Protein AF-A0A538LVS6-F1 (afdb_monomer_lite)

Sequence (268 aa):
MAAERRSGQSRDAGMVIGATTIAELADFSSFPDLATRRLQAGDWLGYLLLFGHERQRAAFLKVLPALEREPPEVYWSILGHVWSAAEAPGIEDEVDWRALFADPRPEREYLMGVDERRAYRRLPQIVHVYRGAGHPDFAQGLSWTLDYEEAAWFAGYARMALRRARAPHLLAASDAQEPCVVHGCVAHADVIALLGDAQGRAASEIIALPPAVKVVKVELLQRSAPVGGFDEDMASRRARPLIPAGAHRRRGSIRPERRQPMAPGGAP

Structure (mmCIF, N/CA/C/O backbone):
data_AF-A0A538LVS6-F1
#
_entry.id   AF-A0A538LVS6-F1
#
loop_
_atom_site.group_PDB
_atom_site.id
_atom_site.type_symbol
_atom_site.label_atom_id
_atom_site.label_alt_id
_atom_site.label_comp_id
_atom_site.label_asym_id
_atom_site.label_entity_id
_atom_site.label_seq_id
_atom_site.pdbx_PDB_ins_code
_atom_site.Cartn_x
_atom_site.Cartn_y
_atom_site.Cartn_z
_atom_site.occupancy
_atom_site.B_iso_or_equiv
_atom_site.auth_seq_id
_atom_site.auth_comp_id
_atom_site.auth_asym_id
_atom_site.auth_atom_id
_atom_site.pdbx_PDB_model_num
ATOM 1 N N . MET A 1 1 ? 30.109 -7.229 -55.643 1.00 40.09 1 MET A N 1
ATOM 2 C CA . MET A 1 1 ? 29.310 -6.112 -55.101 1.00 40.09 1 MET A CA 1
ATOM 3 C C . MET A 1 1 ? 28.836 -6.507 -53.718 1.00 40.09 1 MET A C 1
ATOM 5 O O . MET A 1 1 ? 28.100 -7.477 -53.594 1.00 40.09 1 MET A O 1
ATOM 9 N N . ALA A 1 2 ? 29.397 -5.863 -52.697 1.00 32.84 2 ALA A N 1
ATOM 10 C CA . ALA A 1 2 ? 29.178 -6.182 -51.293 1.00 32.84 2 ALA A CA 1
ATOM 11 C C . ALA A 1 2 ? 27.832 -5.614 -50.827 1.00 32.84 2 ALA A C 1
ATOM 13 O O . ALA A 1 2 ? 27.556 -4.438 -51.039 1.00 32.84 2 ALA A O 1
ATOM 14 N N . ALA A 1 3 ? 27.005 -6.459 -50.212 1.00 34.91 3 ALA A N 1
ATOM 15 C CA . ALA A 1 3 ? 25.787 -6.035 -49.541 1.00 34.91 3 ALA A CA 1
ATOM 16 C C . ALA A 1 3 ? 26.160 -5.420 -48.186 1.00 34.91 3 ALA A C 1
ATOM 18 O O . ALA A 1 3 ? 26.725 -6.088 -47.315 1.00 34.91 3 ALA A O 1
ATOM 19 N N . GLU A 1 4 ? 25.876 -4.129 -48.046 1.00 34.44 4 GLU A N 1
ATOM 20 C CA . GLU A 1 4 ? 26.077 -3.352 -46.832 1.00 34.44 4 GLU A CA 1
ATOM 21 C C . GLU A 1 4 ? 25.279 -3.944 -45.668 1.00 34.44 4 GLU A C 1
ATOM 23 O O . GLU A 1 4 ? 24.050 -4.053 -45.686 1.00 34.44 4 GLU A O 1
ATOM 28 N N . ARG A 1 5 ? 26.014 -4.303 -44.615 1.00 36.69 5 ARG A N 1
ATOM 29 C CA . ARG A 1 5 ? 25.468 -4.526 -43.282 1.00 36.69 5 ARG A CA 1
ATOM 30 C C . ARG A 1 5 ? 24.958 -3.178 -42.780 1.00 36.69 5 ARG A C 1
ATOM 32 O O . ARG A 1 5 ? 25.762 -2.292 -42.503 1.00 36.69 5 ARG A O 1
ATOM 39 N N . ARG A 1 6 ? 23.641 -3.027 -42.628 1.00 36.22 6 ARG A N 1
ATOM 40 C CA . ARG A 1 6 ? 23.081 -1.959 -41.794 1.00 36.22 6 ARG A CA 1
ATOM 41 C C . ARG A 1 6 ? 23.500 -2.239 -40.356 1.00 36.22 6 ARG A C 1
ATOM 43 O O . ARG A 1 6 ? 22.988 -3.150 -39.711 1.00 36.22 6 ARG A O 1
ATOM 50 N N . SER A 1 7 ? 24.500 -1.493 -39.908 1.00 40.50 7 SER A N 1
ATOM 51 C CA . SER A 1 7 ? 24.918 -1.399 -38.521 1.00 40.50 7 SER A CA 1
ATOM 52 C C . SER A 1 7 ? 23.721 -0.974 -37.671 1.00 40.50 7 SER A C 1
ATOM 54 O O . SER A 1 7 ? 23.096 0.058 -37.913 1.00 40.50 7 SER A O 1
ATOM 56 N N . GLY A 1 8 ? 23.383 -1.805 -36.683 1.00 37.97 8 GLY A N 1
ATOM 57 C CA . GLY A 1 8 ? 22.476 -1.441 -35.604 1.00 37.97 8 GLY A CA 1
ATOM 58 C C . GLY A 1 8 ? 23.090 -0.281 -34.837 1.00 37.97 8 GLY A C 1
ATOM 59 O O . GLY A 1 8 ? 24.033 -0.457 -34.069 1.00 37.97 8 GLY A O 1
ATOM 60 N N . GLN A 1 9 ? 22.600 0.920 -35.112 1.00 36.84 9 GLN A N 1
ATOM 61 C CA . GLN A 1 9 ? 22.987 2.120 -34.398 1.00 36.84 9 GLN A CA 1
ATOM 62 C C . GLN A 1 9 ? 22.375 2.039 -32.995 1.00 36.84 9 GLN A C 1
ATOM 64 O O . GLN A 1 9 ? 21.155 2.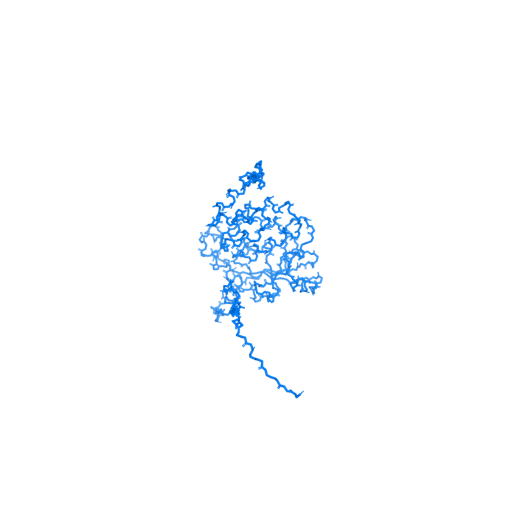034 -32.840 1.00 36.84 9 GLN A O 1
ATOM 69 N N . SER A 1 10 ? 23.258 1.907 -32.004 1.00 41.94 10 SER A N 1
ATOM 70 C CA . SER A 1 10 ? 23.005 1.982 -30.564 1.00 41.94 10 SER A CA 1
ATOM 71 C C . SER A 1 10 ? 21.968 3.059 -30.228 1.00 41.94 10 SER A C 1
ATOM 73 O O . SER A 1 10 ? 22.276 4.250 -30.272 1.00 41.94 10 SER A O 1
ATOM 75 N N . ARG A 1 11 ? 20.756 2.637 -29.854 1.00 45.72 11 ARG A N 1
ATOM 76 C CA . ARG A 1 11 ? 19.714 3.503 -29.277 1.00 45.72 11 ARG A CA 1
ATOM 77 C C . ARG A 1 11 ? 19.820 3.634 -27.750 1.00 45.72 11 ARG A C 1
ATOM 79 O O . ARG A 1 11 ? 19.011 4.320 -27.140 1.00 45.72 11 ARG A O 1
ATOM 86 N N . ASP A 1 12 ? 20.830 3.029 -27.134 1.00 51.97 12 ASP A N 1
ATOM 87 C CA . ASP A 1 12 ? 20.603 2.415 -25.824 1.00 51.97 12 ASP A CA 1
ATOM 88 C C . ASP A 1 12 ? 21.238 3.109 -24.615 1.00 51.97 12 ASP A C 1
ATOM 90 O O . ASP A 1 12 ? 20.792 2.871 -23.498 1.00 51.97 12 ASP A O 1
ATOM 94 N N . ALA A 1 13 ? 22.218 3.998 -24.791 1.00 48.94 13 ALA A N 1
ATOM 95 C CA . ALA A 1 13 ? 22.924 4.598 -23.649 1.00 48.94 13 ALA A CA 1
ATOM 96 C C . ALA A 1 13 ? 22.326 5.931 -23.148 1.00 48.94 13 ALA A C 1
ATOM 98 O O . ALA A 1 13 ? 22.675 6.387 -22.065 1.00 48.94 13 ALA A O 1
ATOM 99 N N . GLY A 1 14 ? 21.441 6.568 -23.924 1.00 50.97 14 GLY A N 1
ATOM 100 C CA . GLY A 1 14 ? 20.950 7.930 -23.655 1.00 50.97 14 GLY A CA 1
ATOM 101 C C . GLY A 1 14 ? 19.449 8.048 -23.398 1.00 50.97 14 GLY A C 1
ATOM 102 O O . GLY A 1 14 ? 18.934 9.163 -23.369 1.00 50.97 14 GLY A O 1
ATOM 103 N N . MET A 1 15 ? 18.722 6.933 -23.266 1.00 65.88 15 MET A N 1
ATOM 104 C CA . MET A 1 15 ? 17.284 6.990 -23.003 1.00 65.88 15 MET A CA 1
ATOM 105 C C . MET A 1 15 ? 17.049 7.493 -21.577 1.00 65.88 15 MET A C 1
ATOM 107 O O . MET A 1 15 ? 17.480 6.877 -20.600 1.00 65.88 15 MET A O 1
ATOM 111 N N . VAL A 1 16 ? 16.388 8.644 -21.484 1.00 68.88 16 VAL A N 1
ATOM 112 C CA . VAL A 1 16 ? 16.049 9.288 -20.219 1.00 68.88 16 VAL A CA 1
ATOM 113 C C . VAL A 1 16 ? 14.695 8.771 -19.750 1.00 68.88 16 VAL A C 1
ATOM 115 O O . VAL A 1 16 ? 13.696 8.859 -20.462 1.00 68.88 16 VAL A O 1
ATOM 118 N N . ILE A 1 17 ? 14.673 8.252 -18.531 1.00 69.19 17 ILE A N 1
ATOM 119 C CA . ILE A 1 17 ? 13.491 7.821 -17.806 1.00 69.19 17 ILE A CA 1
ATOM 120 C C . ILE A 1 17 ? 13.230 8.866 -16.710 1.00 69.19 17 ILE A C 1
ATOM 122 O O . ILE A 1 17 ? 13.844 8.867 -15.644 1.00 69.19 17 ILE A O 1
ATOM 126 N N . GLY A 1 18 ? 12.348 9.827 -16.993 1.00 73.31 18 GLY A N 1
ATOM 127 C CA . GLY A 1 18 ? 12.135 10.975 -16.105 1.00 73.31 18 GLY A CA 1
ATOM 128 C C . GLY A 1 18 ? 13.340 11.917 -16.084 1.00 73.31 18 GLY A C 1
ATOM 129 O O . GLY A 1 18 ? 13.574 12.614 -17.064 1.00 73.31 18 GLY A O 1
ATOM 130 N N . ALA A 1 19 ? 14.069 11.957 -14.966 1.00 68.88 19 ALA A N 1
ATOM 131 C CA . ALA A 1 19 ? 15.298 12.742 -14.804 1.00 68.88 19 ALA A CA 1
ATOM 132 C C . ALA A 1 19 ? 16.564 11.866 -14.723 1.00 68.88 19 ALA A C 1
ATOM 134 O O . ALA A 1 19 ? 17.652 12.389 -14.505 1.00 68.88 19 ALA A O 1
ATOM 135 N N . THR A 1 20 ? 16.429 10.544 -14.873 1.00 79.75 20 THR A N 1
ATOM 136 C CA . THR A 1 20 ? 17.521 9.574 -14.715 1.00 79.75 20 THR A CA 1
ATOM 137 C C . THR A 1 20 ? 17.680 8.761 -15.994 1.00 79.75 20 THR A C 1
ATOM 139 O O . THR A 1 20 ? 16.703 8.412 -16.652 1.00 79.75 20 THR A O 1
ATOM 142 N N . THR A 1 21 ? 18.910 8.462 -16.386 1.00 86.94 21 THR A N 1
ATOM 143 C CA . THR A 1 21 ? 19.193 7.630 -17.563 1.00 86.94 21 THR A CA 1
ATOM 144 C C . THR A 1 21 ? 19.028 6.141 -17.258 1.00 86.94 21 THR A C 1
ATOM 146 O O . THR A 1 21 ? 19.178 5.708 -16.115 1.00 86.94 21 THR A O 1
ATOM 149 N N . ILE A 1 22 ? 18.778 5.320 -18.287 1.00 85.25 22 ILE A N 1
ATOM 150 C CA . ILE A 1 22 ? 18.822 3.852 -18.136 1.00 85.25 22 ILE A CA 1
ATOM 151 C C . ILE A 1 22 ? 20.155 3.395 -17.535 1.00 85.25 22 ILE A C 1
ATOM 153 O O . ILE A 1 22 ? 20.145 2.514 -16.684 1.00 85.25 22 ILE A O 1
ATOM 157 N N . ALA A 1 23 ? 21.277 3.990 -17.950 1.00 84.38 23 ALA A N 1
ATOM 158 C CA . ALA A 1 23 ? 22.600 3.635 -17.441 1.00 84.38 23 ALA A CA 1
ATOM 159 C C . ALA A 1 23 ? 22.696 3.851 -15.921 1.00 84.38 23 ALA A C 1
ATOM 161 O O . ALA A 1 23 ? 23.027 2.925 -15.188 1.00 84.38 23 ALA A O 1
ATOM 162 N N . GLU A 1 24 ? 22.290 5.023 -15.429 1.00 85.88 24 GLU A N 1
ATOM 163 C CA . GLU A 1 24 ? 22.281 5.326 -13.991 1.00 85.88 24 GLU A CA 1
ATOM 164 C C . GLU A 1 24 ? 21.330 4.413 -13.196 1.00 85.88 24 GLU A C 1
ATOM 166 O O . GLU A 1 24 ? 21.623 4.033 -12.060 1.00 85.88 24 GLU A O 1
ATOM 171 N N . LEU A 1 25 ? 20.185 4.038 -13.777 1.00 86.69 25 LEU A N 1
ATOM 172 C CA . LEU A 1 25 ? 19.254 3.084 -13.165 1.00 86.69 25 LEU A CA 1
ATOM 173 C C . LEU A 1 25 ? 19.809 1.655 -13.159 1.00 86.69 25 LEU A C 1
ATOM 175 O O . LEU A 1 25 ? 19.573 0.903 -12.209 1.00 86.69 25 LEU A O 1
ATOM 179 N N . ALA A 1 26 ? 20.522 1.267 -14.211 1.00 88.31 26 ALA A N 1
ATOM 180 C CA . ALA A 1 26 ? 21.125 -0.047 -14.350 1.00 88.31 26 ALA A CA 1
ATOM 181 C C . ALA A 1 26 ? 22.296 -0.234 -13.381 1.00 88.31 26 ALA A C 1
ATOM 183 O O . ALA A 1 26 ? 22.362 -1.269 -12.719 1.00 88.31 26 ALA A O 1
ATOM 184 N N . ASP A 1 27 ? 23.139 0.788 -13.224 1.00 89.25 27 ASP A N 1
ATOM 185 C CA . ASP A 1 27 ? 24.277 0.802 -12.296 1.00 89.25 27 ASP A CA 1
ATOM 186 C C . ASP A 1 27 ? 23.848 0.717 -10.827 1.00 89.25 27 ASP A C 1
ATOM 188 O O . ASP A 1 27 ? 24.625 0.327 -9.955 1.00 89.25 27 ASP A O 1
ATOM 192 N N . PHE A 1 28 ? 22.582 1.026 -10.528 1.00 87.31 28 PHE A N 1
ATOM 193 C CA . PHE A 1 28 ? 22.026 0.780 -9.203 1.00 87.31 28 PHE A CA 1
ATOM 194 C C . PHE A 1 28 ? 21.939 -0.724 -8.882 1.00 87.31 28 PHE A C 1
ATOM 196 O O . PHE A 1 28 ? 22.015 -1.114 -7.712 1.00 87.31 28 PHE A O 1
ATOM 203 N N . SER A 1 29 ? 21.785 -1.579 -9.894 1.00 89.75 29 SER A N 1
ATOM 204 C CA . SER A 1 29 ? 21.731 -3.033 -9.749 1.00 89.75 29 SER A CA 1
ATOM 205 C C . SER A 1 29 ? 23.129 -3.652 -9.691 1.00 89.75 29 SER A C 1
ATOM 207 O O . SER A 1 29 ? 24.062 -3.196 -10.340 1.00 89.75 29 SER A O 1
ATOM 209 N N . SER A 1 30 ? 23.262 -4.786 -8.999 1.00 90.81 30 SER A N 1
ATOM 210 C CA . SER A 1 30 ? 24.459 -5.636 -9.100 1.00 90.81 30 SER A CA 1
ATOM 211 C C . SER A 1 30 ? 24.578 -6.358 -10.454 1.00 90.81 30 SER A C 1
ATOM 213 O O . SER A 1 30 ? 25.576 -7.034 -10.697 1.00 90.81 30 SER A O 1
ATOM 215 N N . PHE A 1 31 ? 23.576 -6.227 -11.334 1.00 93.06 31 PHE A N 1
ATOM 216 C CA . PHE A 1 31 ? 23.520 -6.840 -12.663 1.00 93.06 31 PHE A CA 1
ATOM 217 C C . PHE A 1 31 ? 23.194 -5.794 -13.751 1.00 93.06 31 PHE A C 1
ATOM 219 O O . PHE A 1 31 ? 22.120 -5.871 -14.356 1.00 93.06 31 PHE A O 1
ATOM 226 N N . PRO A 1 32 ? 24.081 -4.822 -14.029 1.00 92.88 32 PRO A N 1
ATOM 227 C CA . PRO A 1 32 ? 23.774 -3.670 -14.887 1.00 92.88 32 PRO A CA 1
ATOM 228 C C . PRO A 1 32 ? 23.345 -4.056 -16.311 1.00 92.88 32 PRO A C 1
ATOM 230 O O . PRO A 1 32 ? 22.369 -3.517 -16.831 1.00 92.88 32 PRO A O 1
ATOM 233 N N . ASP A 1 33 ? 23.972 -5.064 -16.924 1.00 94.44 33 ASP A N 1
ATOM 234 C CA . ASP A 1 33 ? 23.576 -5.540 -18.259 1.00 94.44 33 ASP A CA 1
ATOM 235 C C . ASP A 1 33 ? 22.150 -6.104 -18.283 1.00 94.44 33 ASP A C 1
ATOM 237 O O . ASP A 1 33 ? 21.391 -5.890 -19.231 1.00 94.44 33 ASP A O 1
ATOM 241 N N . LEU A 1 34 ? 21.776 -6.856 -17.243 1.00 95.81 34 LEU A N 1
ATOM 242 C CA . LEU A 1 34 ? 20.435 -7.416 -17.130 1.00 95.81 34 LEU A CA 1
ATOM 243 C C . LEU A 1 34 ? 19.427 -6.311 -16.814 1.00 95.81 34 LEU A C 1
ATOM 245 O O . LEU A 1 34 ? 18.378 -6.265 -17.449 1.00 95.81 34 LEU A O 1
ATOM 249 N N . ALA A 1 35 ? 19.761 -5.406 -15.895 1.00 95.19 35 ALA A N 1
ATOM 250 C CA . ALA A 1 35 ? 18.939 -4.255 -15.545 1.00 95.19 35 ALA A CA 1
ATOM 251 C C . ALA A 1 35 ? 18.644 -3.379 -16.770 1.00 95.19 35 ALA A C 1
ATOM 253 O O . ALA A 1 35 ? 17.487 -3.050 -17.016 1.00 95.19 35 ALA A O 1
ATOM 254 N N . THR A 1 36 ? 19.658 -3.110 -17.595 1.00 94.69 36 THR A N 1
ATOM 255 C CA . THR A 1 36 ? 19.531 -2.364 -18.856 1.00 94.69 36 THR A CA 1
ATOM 256 C C . THR A 1 36 ? 18.509 -3.019 -19.780 1.00 94.69 36 THR A C 1
ATOM 258 O O . THR A 1 36 ? 17.564 -2.365 -20.214 1.00 94.69 36 THR A O 1
ATOM 261 N N . ARG A 1 37 ? 18.628 -4.334 -20.017 1.00 95.44 37 ARG A N 1
ATOM 262 C CA . ARG A 1 37 ? 17.682 -5.071 -20.874 1.00 95.44 37 ARG A CA 1
ATOM 263 C C . ARG A 1 37 ? 16.254 -5.038 -20.334 1.00 95.44 37 ARG A C 1
ATOM 265 O O . ARG A 1 37 ? 15.319 -4.930 -21.119 1.00 95.44 37 ARG A O 1
ATOM 272 N N . ARG A 1 38 ? 16.076 -5.148 -19.012 1.00 95.94 38 ARG A N 1
ATOM 273 C CA . ARG A 1 38 ? 14.753 -5.100 -18.366 1.00 95.94 38 ARG A CA 1
ATOM 274 C C . ARG A 1 38 ? 14.123 -3.714 -18.515 1.00 95.94 38 ARG A C 1
ATOM 276 O O . ARG A 1 38 ? 12.989 -3.622 -18.969 1.00 95.94 38 ARG A O 1
ATOM 283 N N . LEU A 1 39 ? 14.882 -2.653 -18.234 1.00 93.44 39 LEU A N 1
ATOM 284 C CA . LEU A 1 39 ? 14.433 -1.262 -18.367 1.00 93.44 39 LEU A CA 1
ATOM 285 C C . LEU A 1 39 ? 14.076 -0.902 -19.816 1.00 93.44 39 LEU A C 1
ATOM 287 O O . LEU A 1 39 ? 13.028 -0.316 -20.061 1.00 93.44 39 LEU A O 1
ATOM 291 N N . GLN A 1 40 ? 14.900 -1.300 -20.789 1.00 90.88 40 GLN A N 1
ATOM 292 C CA . GLN A 1 40 ? 14.621 -1.084 -22.217 1.00 90.88 40 GLN A CA 1
ATOM 293 C C . GLN A 1 40 ? 13.371 -1.825 -22.701 1.00 90.88 40 GLN A C 1
ATOM 295 O O . GLN A 1 40 ? 12.694 -1.363 -23.616 1.00 90.88 40 GLN A O 1
ATOM 300 N N . ALA A 1 41 ? 13.074 -2.978 -22.100 1.00 91.88 41 ALA A N 1
ATOM 301 C CA . ALA A 1 41 ? 11.891 -3.767 -22.413 1.00 91.88 41 ALA A CA 1
ATOM 302 C C . ALA A 1 41 ? 10.620 -3.284 -21.689 1.00 91.88 41 ALA A C 1
ATOM 304 O O . ALA A 1 41 ? 9.561 -3.861 -21.922 1.00 91.88 41 ALA A O 1
ATOM 305 N N . GLY A 1 42 ? 10.711 -2.285 -20.800 1.00 90.75 42 GLY A N 1
ATOM 306 C CA . GLY A 1 42 ? 9.605 -1.904 -19.913 1.00 90.75 42 GLY A CA 1
ATOM 307 C C . GLY A 1 42 ? 9.250 -2.990 -18.887 1.00 90.75 42 GLY A C 1
ATOM 308 O O . GLY A 1 42 ? 8.153 -3.001 -18.337 1.00 90.75 42 GLY A O 1
ATOM 309 N N . ASP A 1 43 ? 10.159 -3.935 -18.625 1.00 95.00 43 ASP A N 1
ATOM 310 C CA . ASP A 1 43 ? 9.975 -4.999 -17.637 1.00 95.00 43 ASP A CA 1
ATOM 311 C C . ASP A 1 43 ? 10.324 -4.483 -16.234 1.00 95.00 43 ASP A C 1
ATOM 313 O O . ASP A 1 43 ? 11.363 -4.810 -15.651 1.00 95.00 43 ASP A O 1
ATOM 317 N N . TRP A 1 44 ? 9.449 -3.622 -15.711 1.00 95.38 44 TRP A N 1
ATOM 318 C CA . TRP A 1 44 ? 9.611 -2.958 -14.417 1.00 95.38 44 TRP A CA 1
ATOM 319 C C . TRP A 1 44 ? 9.695 -3.950 -13.261 1.00 95.38 44 TRP A C 1
ATOM 321 O O . TRP A 1 44 ? 10.571 -3.832 -12.405 1.00 95.38 44 TRP A O 1
ATOM 331 N N . LEU A 1 45 ? 8.828 -4.967 -13.260 1.00 94.12 45 LEU A N 1
ATOM 332 C CA . LEU A 1 45 ? 8.849 -6.013 -12.242 1.00 94.12 45 LEU A CA 1
ATOM 333 C C . LEU A 1 45 ? 10.158 -6.802 -12.317 1.00 94.12 45 LEU A C 1
ATOM 335 O O . LEU A 1 45 ? 10.823 -6.989 -11.304 1.00 94.12 45 LEU A O 1
ATOM 339 N N . GLY A 1 46 ? 10.574 -7.219 -13.514 1.00 94.81 46 GLY A N 1
ATOM 340 C CA . GLY A 1 46 ? 11.837 -7.918 -13.707 1.00 94.81 46 GLY A CA 1
ATOM 341 C C . GLY A 1 46 ? 13.056 -7.089 -13.302 1.00 94.81 46 GLY A C 1
ATOM 342 O O . GLY A 1 46 ? 14.013 -7.668 -12.796 1.00 94.81 46 GLY A O 1
ATOM 343 N N . TYR A 1 47 ? 13.023 -5.763 -13.474 1.00 95.56 47 TYR A N 1
ATOM 344 C CA . TYR A 1 47 ? 14.041 -4.852 -12.940 1.00 95.56 47 TYR A CA 1
ATOM 345 C C . TYR A 1 47 ? 14.036 -4.831 -11.404 1.00 95.56 47 TYR A C 1
ATOM 347 O O . TYR A 1 47 ? 15.088 -5.018 -10.795 1.00 95.56 47 TYR A O 1
ATOM 355 N N . LEU A 1 48 ? 12.871 -4.665 -10.768 1.00 93.75 48 LEU A N 1
ATOM 356 C CA . LEU A 1 48 ? 12.745 -4.634 -9.304 1.00 93.75 48 LEU A CA 1
ATOM 357 C C . LEU A 1 48 ? 13.172 -5.957 -8.653 1.00 93.75 48 LEU A C 1
ATOM 359 O O . LEU A 1 48 ? 13.837 -5.953 -7.619 1.00 93.75 48 LEU A O 1
ATOM 363 N N . LEU A 1 49 ? 12.893 -7.091 -9.297 1.00 92.81 49 LEU A N 1
ATOM 364 C CA . LEU A 1 49 ? 13.308 -8.418 -8.833 1.00 92.81 49 LEU A CA 1
ATOM 365 C C . LEU A 1 49 ? 14.832 -8.646 -8.866 1.00 92.81 49 LEU A C 1
ATOM 367 O O . LEU A 1 49 ? 15.305 -9.649 -8.333 1.00 92.81 49 LEU A O 1
ATOM 371 N N . LEU A 1 50 ? 15.620 -7.734 -9.450 1.00 93.62 50 LEU A N 1
ATOM 372 C CA . LEU A 1 50 ? 17.086 -7.757 -9.336 1.00 93.62 50 LEU A CA 1
ATOM 373 C C . LEU A 1 50 ? 17.582 -7.292 -7.961 1.00 93.62 50 LEU A C 1
ATOM 375 O O . LEU A 1 50 ? 18.769 -7.433 -7.659 1.00 93.62 50 LEU A O 1
ATOM 379 N N . PHE A 1 51 ? 16.699 -6.721 -7.144 1.00 90.06 51 PHE A N 1
ATOM 380 C CA . PHE A 1 51 ? 17.006 -6.195 -5.825 1.00 90.06 51 PHE A CA 1
ATOM 381 C C . PHE A 1 51 ? 16.390 -7.095 -4.750 1.00 90.06 51 PHE A C 1
ATOM 383 O O . PHE A 1 51 ? 15.260 -7.567 -4.886 1.00 90.06 51 PHE A O 1
ATOM 390 N N . GLY A 1 52 ? 17.125 -7.318 -3.656 1.00 81.19 52 GLY A N 1
ATOM 391 C CA . GLY A 1 52 ? 16.546 -7.905 -2.444 1.00 81.19 52 GLY A CA 1
ATOM 392 C C . GLY A 1 52 ? 15.500 -6.971 -1.823 1.00 81.19 52 GLY A C 1
ATOM 393 O O . GLY A 1 52 ? 15.536 -5.766 -2.079 1.00 81.19 52 GLY A O 1
ATOM 394 N N . HIS A 1 53 ? 14.604 -7.518 -0.994 1.00 72.88 53 HIS A N 1
ATOM 395 C CA . HIS A 1 53 ? 13.468 -6.806 -0.379 1.00 72.88 53 HIS A CA 1
ATOM 396 C C . HIS A 1 53 ? 13.833 -5.424 0.194 1.00 72.88 53 HIS A C 1
ATOM 398 O O . HIS A 1 53 ? 13.148 -4.438 -0.071 1.00 72.88 53 HIS A O 1
ATOM 404 N N . GLU A 1 54 ? 14.969 -5.317 0.888 1.00 70.62 54 GLU A N 1
ATOM 405 C CA . GLU A 1 54 ? 15.455 -4.063 1.485 1.00 70.62 54 GLU A CA 1
ATOM 406 C C . GLU A 1 54 ? 15.759 -2.962 0.454 1.00 70.62 54 GLU A C 1
ATOM 408 O O . GLU A 1 54 ? 15.587 -1.777 0.729 1.00 70.62 54 GLU A O 1
ATOM 413 N N . ARG A 1 55 ? 16.196 -3.333 -0.757 1.00 82.69 55 ARG A N 1
ATOM 414 C CA . ARG A 1 55 ? 16.609 -2.391 -1.812 1.00 82.69 55 ARG A CA 1
ATOM 415 C C . ARG A 1 55 ? 15.543 -2.156 -2.880 1.00 82.69 55 ARG A C 1
ATOM 417 O O . ARG A 1 55 ? 15.690 -1.220 -3.667 1.00 82.69 55 ARG A O 1
ATOM 424 N N . GLN A 1 56 ? 14.475 -2.955 -2.905 1.00 87.44 56 GLN A N 1
ATOM 425 C CA . GLN A 1 56 ? 13.389 -2.799 -3.877 1.00 87.44 56 GLN A CA 1
ATOM 426 C C . GLN A 1 56 ? 12.685 -1.447 -3.753 1.00 87.44 56 GLN A C 1
ATOM 428 O O . GLN A 1 56 ? 12.393 -0.834 -4.774 1.00 87.44 56 GLN A O 1
ATOM 433 N N . ARG A 1 57 ? 12.491 -0.929 -2.532 1.00 85.81 57 ARG A N 1
ATOM 434 C CA . ARG A 1 57 ? 11.884 0.398 -2.310 1.00 85.81 57 ARG A CA 1
ATOM 435 C C . ARG A 1 57 ? 12.707 1.522 -2.940 1.00 85.81 57 ARG A C 1
ATOM 437 O O . ARG A 1 57 ? 12.176 2.355 -3.668 1.00 85.81 57 ARG A O 1
ATOM 444 N N . ALA A 1 58 ? 14.021 1.502 -2.723 1.00 86.75 58 ALA A N 1
ATOM 445 C CA . ALA A 1 58 ? 14.930 2.484 -3.306 1.00 86.75 58 ALA A CA 1
ATOM 446 C C . ALA A 1 58 ? 14.990 2.378 -4.840 1.00 86.75 58 ALA A C 1
ATOM 448 O O . ALA A 1 58 ? 15.030 3.396 -5.529 1.00 86.75 58 ALA A O 1
ATOM 449 N N . ALA A 1 59 ? 14.965 1.157 -5.389 1.00 90.69 59 ALA A N 1
ATOM 450 C CA . ALA A 1 59 ? 14.892 0.946 -6.835 1.00 90.69 59 ALA A CA 1
ATOM 451 C C . ALA A 1 59 ? 13.568 1.471 -7.411 1.00 90.69 59 ALA A C 1
ATOM 453 O O . ALA A 1 59 ? 13.574 2.156 -8.431 1.00 90.69 59 ALA A O 1
ATOM 454 N N . PHE A 1 60 ? 12.452 1.207 -6.726 1.00 91.75 60 PHE A N 1
ATOM 455 C CA . PHE A 1 60 ? 11.122 1.683 -7.092 1.00 91.75 60 PHE A CA 1
ATOM 456 C C . PHE A 1 60 ? 11.054 3.208 -7.156 1.00 91.75 60 PHE A C 1
ATOM 458 O O . PHE A 1 60 ? 10.631 3.738 -8.177 1.00 91.75 60 PHE A O 1
ATOM 465 N N . LEU A 1 61 ? 11.552 3.924 -6.142 1.00 89.62 61 LEU A N 1
ATOM 466 C CA . LEU A 1 61 ? 11.573 5.392 -6.157 1.00 89.62 61 LEU A CA 1
ATOM 467 C C . LEU A 1 61 ? 12.339 5.968 -7.355 1.00 89.62 61 LEU A C 1
ATOM 469 O O . LEU A 1 61 ? 11.944 6.992 -7.908 1.00 89.62 61 LEU A O 1
ATOM 473 N N . LYS A 1 62 ? 13.412 5.301 -7.796 1.00 90.06 62 LYS A N 1
ATOM 474 C CA . LYS A 1 62 ? 14.176 5.731 -8.975 1.00 90.06 62 LYS A CA 1
ATOM 475 C C . LYS A 1 62 ? 13.400 5.563 -10.282 1.00 90.06 62 LYS A C 1
ATOM 477 O O . LYS A 1 62 ? 13.567 6.375 -11.188 1.00 90.06 62 LYS A O 1
ATOM 482 N N . VAL A 1 63 ? 12.564 4.529 -10.389 1.00 92.50 63 VAL A N 1
ATOM 483 C CA . VAL A 1 63 ? 11.748 4.268 -11.588 1.00 92.50 63 VAL A CA 1
ATOM 484 C C . VAL A 1 63 ? 10.331 4.835 -11.495 1.00 92.50 63 VAL A C 1
ATOM 486 O O . VAL A 1 63 ? 9.620 4.835 -12.496 1.00 92.50 63 VAL A O 1
ATOM 489 N N . LEU A 1 64 ? 9.921 5.370 -10.342 1.00 92.00 64 LEU A N 1
ATOM 490 C CA . LEU A 1 64 ? 8.597 5.954 -10.131 1.00 92.00 64 LEU A CA 1
ATOM 491 C C . LEU A 1 64 ? 8.234 7.017 -11.186 1.00 92.00 64 LEU A C 1
ATOM 493 O O . LEU A 1 64 ? 7.159 6.890 -11.770 1.00 92.00 64 LEU A O 1
ATOM 497 N N . PRO A 1 65 ? 9.117 7.968 -11.569 1.00 90.94 65 PRO A N 1
ATOM 498 C CA . PRO A 1 65 ? 8.803 8.915 -12.642 1.00 90.94 65 PRO A CA 1
ATOM 499 C C . PRO A 1 65 ? 8.515 8.247 -13.996 1.00 90.94 65 PRO A C 1
ATOM 501 O O . PRO A 1 65 ? 7.842 8.829 -14.844 1.00 90.94 65 PRO A O 1
ATOM 504 N N . ALA A 1 66 ? 9.060 7.053 -14.248 1.00 91.19 66 ALA A N 1
ATOM 505 C CA . ALA A 1 66 ? 8.729 6.244 -15.422 1.00 91.19 66 ALA A CA 1
ATOM 506 C C . ALA A 1 66 ? 7.323 5.667 -15.305 1.00 91.19 66 ALA A C 1
ATOM 508 O O . ALA A 1 66 ? 6.505 5.845 -16.201 1.00 91.19 66 ALA A O 1
ATOM 509 N N . LEU A 1 67 ? 7.063 5.014 -14.169 1.00 91.94 67 LEU A N 1
ATOM 510 C CA . LEU A 1 67 ? 5.815 4.324 -13.866 1.00 91.94 67 LEU A CA 1
ATOM 511 C C . LEU A 1 67 ? 4.623 5.283 -13.864 1.00 91.94 67 LEU A C 1
ATOM 513 O O . LEU A 1 67 ? 3.540 4.917 -14.299 1.00 91.94 67 LEU A O 1
ATOM 517 N N . GLU A 1 68 ? 4.823 6.540 -13.469 1.00 90.88 68 GLU A N 1
ATOM 518 C CA . GLU A 1 68 ? 3.810 7.598 -13.569 1.00 90.88 68 GLU A CA 1
ATOM 519 C C . GLU A 1 68 ? 3.360 7.889 -15.011 1.00 90.88 68 GLU A C 1
ATOM 521 O O . GLU A 1 68 ? 2.322 8.525 -15.210 1.00 90.88 68 GLU A O 1
ATOM 526 N N . ARG A 1 69 ? 4.102 7.441 -16.030 1.00 90.69 69 ARG A N 1
ATOM 527 C CA . ARG A 1 69 ? 3.726 7.549 -17.452 1.00 90.69 69 ARG A CA 1
ATOM 528 C C . ARG A 1 69 ? 3.161 6.252 -18.023 1.00 90.69 69 ARG A C 1
ATOM 530 O O . ARG A 1 69 ? 2.637 6.271 -19.133 1.00 90.69 69 ARG A O 1
ATOM 537 N N . GLU A 1 70 ? 3.262 5.156 -17.282 1.00 93.56 70 GLU A N 1
ATOM 538 C CA . GLU A 1 70 ? 2.726 3.866 -17.691 1.00 93.56 70 GLU A CA 1
ATOM 539 C C . GLU A 1 70 ? 1.194 3.825 -17.546 1.00 93.56 70 GLU A C 1
ATOM 541 O O . GLU A 1 70 ? 0.599 4.637 -16.816 1.00 93.56 70 GLU A O 1
ATOM 546 N N . PRO A 1 71 ? 0.528 2.884 -18.233 1.00 96.00 71 PRO A N 1
ATOM 547 C CA . PRO A 1 71 ? -0.886 2.611 -18.021 1.00 96.00 71 PRO A CA 1
ATOM 548 C C . PRO A 1 71 ? -1.214 2.310 -16.540 1.00 96.00 71 PRO A C 1
ATOM 550 O O . PRO A 1 71 ? -0.357 1.772 -15.824 1.00 96.00 71 PRO A O 1
ATOM 553 N N . PRO A 1 72 ? -2.424 2.653 -16.049 1.00 96.88 72 PRO A N 1
ATOM 554 C CA . PRO A 1 72 ? -2.818 2.439 -14.653 1.00 96.88 72 PRO A CA 1
ATOM 555 C C . PRO A 1 72 ? -2.569 1.014 -14.149 1.00 96.88 72 PRO A C 1
ATOM 557 O O . PRO A 1 72 ? -2.083 0.835 -13.035 1.00 96.88 72 PRO A O 1
ATOM 560 N N . GLU A 1 73 ? -2.824 0.003 -14.977 1.00 95.94 73 GLU A N 1
ATOM 561 C CA . GLU A 1 73 ? -2.627 -1.403 -14.637 1.00 95.94 73 GLU A CA 1
ATOM 562 C C . GLU A 1 73 ? -1.174 -1.741 -14.280 1.00 95.94 73 GLU A C 1
ATOM 564 O O . GLU A 1 73 ? -0.924 -2.507 -13.346 1.00 95.94 73 GLU A O 1
ATOM 569 N N . VAL A 1 74 ? -0.211 -1.128 -14.973 1.00 95.69 74 VAL A N 1
ATOM 570 C CA . VAL A 1 74 ? 1.220 -1.318 -14.715 1.00 95.69 74 VAL A CA 1
ATOM 571 C C . VAL A 1 74 ? 1.602 -0.615 -13.420 1.00 95.69 74 VAL A C 1
ATOM 573 O O . VAL A 1 74 ? 2.239 -1.223 -12.561 1.00 95.69 74 VAL A O 1
ATOM 576 N N . TYR A 1 75 ? 1.176 0.639 -13.247 1.00 96.69 75 TYR A N 1
ATOM 577 C CA . TYR A 1 75 ? 1.448 1.406 -12.032 1.00 96.69 75 TYR A CA 1
ATOM 578 C C . TYR A 1 75 ? 0.943 0.673 -10.783 1.00 96.69 75 TYR A C 1
ATOM 580 O O . TYR A 1 75 ? 1.717 0.414 -9.860 1.00 96.69 75 TYR A O 1
ATOM 588 N N . TRP A 1 76 ? -0.334 0.278 -10.777 1.00 96.50 76 TRP A N 1
ATOM 589 C CA . TRP A 1 76 ? -0.956 -0.393 -9.638 1.00 96.50 76 TRP A CA 1
ATOM 590 C C . TRP A 1 76 ? -0.340 -1.761 -9.367 1.00 96.50 76 TRP A C 1
ATOM 592 O O . TRP A 1 76 ? -0.053 -2.076 -8.214 1.00 96.50 76 TRP A O 1
ATOM 602 N N . SER A 1 77 ? -0.069 -2.554 -10.407 1.00 94.38 77 SER A N 1
ATOM 603 C CA . SER A 1 77 ? 0.565 -3.860 -10.225 1.00 94.38 77 SER A CA 1
ATOM 604 C C . SER A 1 77 ? 1.962 -3.739 -9.609 1.00 94.38 77 SER A C 1
ATOM 606 O O . SER A 1 77 ? 2.316 -4.538 -8.739 1.00 94.38 77 SER A O 1
ATOM 608 N N . ILE A 1 78 ? 2.750 -2.745 -10.028 1.00 95.06 78 ILE A N 1
ATOM 609 C CA . ILE A 1 78 ? 4.087 -2.517 -9.475 1.00 95.06 78 ILE A CA 1
ATOM 610 C C . ILE A 1 78 ? 4.009 -1.959 -8.053 1.00 95.06 78 ILE A C 1
ATOM 612 O O . ILE A 1 78 ? 4.723 -2.451 -7.180 1.00 95.06 78 ILE A O 1
ATOM 616 N N . LEU A 1 79 ? 3.122 -0.995 -7.784 1.00 94.38 79 LEU A N 1
ATOM 617 C CA . LEU A 1 79 ? 2.933 -0.452 -6.438 1.00 94.38 79 LEU A CA 1
ATOM 618 C C . LEU A 1 79 ? 2.532 -1.550 -5.443 1.00 94.38 79 LEU A C 1
ATOM 620 O O . LEU A 1 79 ? 3.120 -1.635 -4.366 1.00 94.38 79 LEU A O 1
ATOM 624 N N . GLY A 1 80 ? 1.591 -2.421 -5.822 1.00 91.62 80 GLY A N 1
ATOM 625 C CA . GLY A 1 80 ? 1.161 -3.554 -5.000 1.00 91.62 80 GLY A CA 1
ATOM 626 C C . GLY A 1 80 ? 2.310 -4.515 -4.696 1.00 91.62 80 GLY A C 1
ATOM 627 O O . GLY A 1 80 ? 2.510 -4.889 -3.544 1.00 91.62 80 GLY A O 1
ATOM 628 N N . HIS A 1 81 ? 3.136 -4.836 -5.698 1.00 89.88 81 HIS A N 1
ATOM 629 C CA . HIS A 1 81 ? 4.320 -5.673 -5.497 1.00 89.88 81 HIS A CA 1
ATOM 630 C C . HIS A 1 81 ? 5.305 -5.064 -4.491 1.00 89.88 81 HIS A C 1
ATOM 632 O O . HIS A 1 81 ? 5.727 -5.742 -3.555 1.00 89.88 81 HIS A O 1
ATOM 638 N N . VAL A 1 82 ? 5.669 -3.791 -4.673 1.00 89.81 82 VAL A N 1
ATOM 639 C CA . VAL A 1 82 ? 6.661 -3.124 -3.814 1.00 89.81 82 VAL A CA 1
ATOM 640 C C . VAL A 1 82 ? 6.120 -2.940 -2.396 1.00 89.81 82 VAL A C 1
ATOM 642 O O . VAL A 1 82 ? 6.877 -3.105 -1.441 1.00 89.81 82 VAL A O 1
ATOM 645 N N . TRP A 1 83 ? 4.821 -2.660 -2.247 1.00 89.12 83 TRP A N 1
ATOM 646 C CA . TRP A 1 83 ? 4.151 -2.615 -0.948 1.00 89.12 83 TRP A CA 1
ATOM 647 C C . TRP A 1 83 ? 4.229 -3.962 -0.225 1.00 89.12 83 TRP A C 1
ATOM 649 O O . TRP A 1 83 ? 4.742 -4.031 0.888 1.00 89.12 83 TRP A O 1
ATOM 659 N N . SER A 1 84 ? 3.794 -5.049 -0.870 1.00 83.81 84 SER A N 1
ATOM 660 C CA . SER A 1 84 ? 3.810 -6.387 -0.266 1.00 83.81 84 SER A CA 1
ATOM 661 C C . SER A 1 84 ? 5.226 -6.898 0.019 1.00 83.81 84 SER A C 1
ATOM 663 O O . SER A 1 84 ? 5.419 -7.721 0.911 1.00 83.81 84 SER A O 1
ATOM 665 N N . ALA A 1 85 ? 6.224 -6.425 -0.732 1.00 81.19 85 ALA A N 1
ATOM 666 C CA . ALA A 1 85 ? 7.628 -6.747 -0.512 1.00 81.19 85 ALA A CA 1
ATOM 667 C C . ALA A 1 85 ? 8.288 -5.909 0.599 1.00 81.19 85 ALA A C 1
ATOM 669 O O . ALA A 1 85 ? 9.401 -6.249 1.011 1.00 81.19 85 ALA A O 1
ATOM 670 N N . ALA A 1 86 ? 7.653 -4.827 1.064 1.00 76.94 86 ALA A N 1
ATOM 671 C CA . ALA A 1 86 ? 8.196 -3.961 2.099 1.00 76.94 86 ALA A CA 1
ATOM 672 C C . ALA A 1 86 ? 8.037 -4.595 3.489 1.00 76.94 86 ALA A C 1
ATOM 674 O O . ALA A 1 86 ? 6.932 -4.818 3.979 1.00 76.94 86 ALA A O 1
ATOM 675 N N . GLU A 1 87 ? 9.156 -4.839 4.172 1.00 64.88 87 GLU A N 1
ATOM 676 C CA . GLU A 1 87 ? 9.125 -5.198 5.588 1.00 64.88 87 GLU A CA 1
ATOM 677 C C . GLU A 1 87 ? 8.857 -3.934 6.425 1.00 64.88 87 GLU A C 1
ATOM 679 O O . GLU A 1 87 ? 9.692 -3.037 6.485 1.00 64.88 87 GLU A O 1
ATOM 684 N N . ALA A 1 88 ? 7.678 -3.863 7.055 1.00 63.66 88 ALA A N 1
ATOM 685 C CA . ALA A 1 88 ? 7.226 -2.774 7.937 1.00 63.66 88 ALA A CA 1
ATOM 686 C C . ALA A 1 88 ? 7.128 -1.366 7.292 1.00 63.66 88 ALA A C 1
ATOM 688 O O . ALA A 1 88 ? 7.776 -0.424 7.764 1.00 63.66 88 ALA A O 1
ATOM 689 N N . PRO A 1 89 ? 6.266 -1.178 6.270 1.00 61.56 89 PRO A N 1
ATOM 690 C CA . PRO A 1 89 ? 6.071 0.130 5.655 1.00 61.56 89 PRO A CA 1
ATOM 691 C C . PRO A 1 8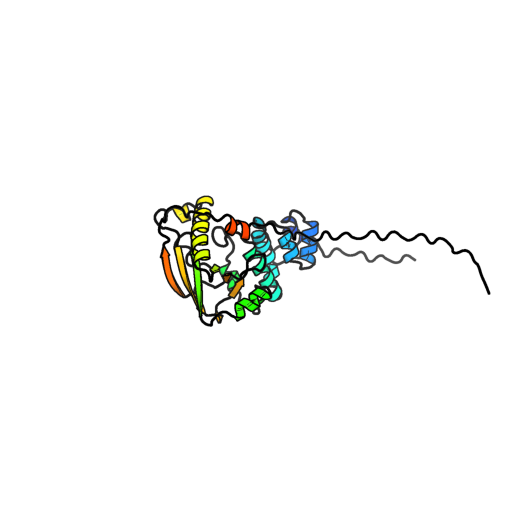9 ? 5.585 1.169 6.683 1.00 61.56 89 PRO A C 1
ATOM 693 O O . PRO A 1 89 ? 4.590 0.962 7.385 1.00 61.56 89 PRO A O 1
ATOM 696 N N . GLY A 1 90 ? 6.291 2.301 6.778 1.00 58.12 90 GLY A N 1
ATOM 697 C CA . GLY A 1 90 ? 5.925 3.437 7.639 1.00 58.12 90 GLY A CA 1
ATOM 698 C C . GLY A 1 90 ? 6.677 3.600 8.970 1.00 58.12 90 GLY A C 1
ATOM 699 O O . GLY A 1 90 ? 6.338 4.521 9.713 1.00 58.12 90 GLY A O 1
ATOM 700 N N . ILE A 1 91 ? 7.680 2.766 9.283 1.00 58.19 91 ILE A N 1
ATOM 701 C CA . ILE A 1 91 ? 8.594 2.995 10.429 1.00 58.19 91 ILE A CA 1
ATOM 702 C C . ILE A 1 91 ? 9.901 3.686 9.989 1.00 58.19 91 ILE A C 1
ATOM 704 O O . ILE A 1 91 ? 10.436 4.494 10.743 1.00 58.19 91 ILE A O 1
ATOM 708 N N . GLU A 1 92 ? 10.386 3.425 8.769 1.00 53.66 92 GLU A N 1
ATOM 709 C CA . GLU A 1 92 ? 11.698 3.900 8.278 1.00 53.66 92 GLU A CA 1
ATOM 710 C C . GLU A 1 92 ? 11.671 4.429 6.830 1.00 53.66 92 GLU A C 1
ATOM 712 O O . GLU A 1 92 ? 12.694 4.432 6.149 1.00 53.66 92 GLU A O 1
ATOM 717 N N . ASP A 1 93 ? 10.513 4.841 6.311 1.00 60.81 93 ASP A N 1
ATOM 718 C CA . ASP A 1 93 ? 10.399 5.106 4.874 1.00 60.81 93 ASP A CA 1
ATOM 719 C C . ASP A 1 93 ? 10.557 6.586 4.499 1.00 60.81 93 ASP A C 1
ATOM 721 O O . ASP A 1 93 ? 9.810 7.451 4.948 1.00 60.81 93 ASP A O 1
ATOM 725 N N . GLU A 1 94 ? 11.474 6.842 3.561 1.00 62.59 94 GLU A N 1
ATOM 726 C CA . GLU A 1 94 ? 11.525 8.059 2.732 1.00 62.59 94 GLU A CA 1
ATOM 727 C C . GLU A 1 94 ? 10.349 8.128 1.729 1.00 62.59 94 GLU A C 1
ATOM 729 O O . GLU A 1 94 ? 10.159 9.130 1.041 1.00 62.59 94 GLU A O 1
ATOM 734 N N . VAL A 1 95 ? 9.567 7.048 1.621 1.00 78.19 95 VAL A N 1
ATOM 735 C CA . VAL A 1 95 ? 8.445 6.897 0.689 1.00 78.19 95 VAL A CA 1
ATOM 736 C C . VAL A 1 95 ? 7.167 7.459 1.309 1.00 78.19 95 VAL A C 1
ATOM 738 O O . VAL A 1 95 ? 6.674 6.949 2.317 1.00 78.19 95 VAL A O 1
ATOM 741 N N . ASP A 1 96 ? 6.555 8.444 0.650 1.00 87.00 96 ASP A N 1
ATOM 742 C CA . ASP A 1 96 ? 5.192 8.866 0.980 1.00 87.00 96 ASP A CA 1
ATOM 743 C C . ASP A 1 96 ? 4.164 7.886 0.392 1.00 87.00 96 ASP A C 1
ATOM 745 O O . ASP A 1 96 ? 3.538 8.121 -0.643 1.00 87.00 96 ASP A O 1
ATOM 749 N N . TRP A 1 97 ? 3.977 6.757 1.076 1.00 89.94 97 TRP A N 1
ATOM 750 C CA . TRP A 1 97 ? 2.994 5.745 0.688 1.00 89.94 97 TRP A CA 1
ATOM 751 C C . TRP A 1 97 ? 1.576 6.303 0.576 1.00 89.94 97 TRP A C 1
ATOM 753 O O . TRP A 1 97 ? 0.799 5.837 -0.256 1.00 89.94 97 TRP A O 1
ATOM 763 N N . ARG A 1 98 ? 1.219 7.302 1.395 1.00 91.75 98 ARG A N 1
ATOM 764 C CA . ARG A 1 98 ? -0.124 7.890 1.350 1.00 91.75 98 ARG A CA 1
ATOM 765 C C . ARG A 1 98 ? -0.337 8.608 0.026 1.00 91.75 98 ARG A C 1
ATOM 767 O O . ARG A 1 98 ? -1.401 8.440 -0.558 1.00 91.75 98 ARG A O 1
ATOM 774 N N . ALA A 1 99 ? 0.662 9.349 -0.451 1.00 92.56 99 ALA A N 1
ATOM 775 C CA . ALA A 1 99 ? 0.607 9.993 -1.759 1.00 92.56 99 ALA A CA 1
ATOM 776 C C . ALA A 1 99 ? 0.481 8.967 -2.896 1.00 92.56 99 ALA A C 1
ATOM 778 O O . ALA A 1 99 ? -0.373 9.134 -3.763 1.00 92.56 99 ALA A O 1
ATOM 779 N N . LEU A 1 100 ? 1.254 7.875 -2.853 1.00 94.31 100 LEU A N 1
ATOM 780 C CA . LEU A 1 100 ? 1.202 6.823 -3.880 1.00 94.31 100 LEU A CA 1
ATOM 781 C C . LEU A 1 100 ? -0.174 6.146 -3.955 1.00 94.31 100 LEU A C 1
ATOM 783 O O . LEU A 1 100 ? -0.749 6.002 -5.029 1.00 94.31 100 LEU A O 1
ATOM 787 N N . PHE A 1 101 ? -0.752 5.776 -2.811 1.00 95.06 101 PHE A N 1
ATOM 788 C CA . PHE A 1 101 ? -2.087 5.170 -2.777 1.00 95.06 101 PHE A CA 1
ATOM 789 C C . PHE A 1 101 ? -3.231 6.172 -3.002 1.00 95.06 101 PHE A C 1
ATOM 791 O O . PHE A 1 101 ? -4.355 5.761 -3.295 1.00 95.06 101 PHE A O 1
ATOM 798 N N . ALA A 1 102 ? -2.966 7.474 -2.876 1.00 95.06 102 ALA A N 1
ATOM 799 C CA . ALA A 1 102 ? -3.920 8.533 -3.186 1.00 95.06 102 ALA A CA 1
ATOM 800 C C . ALA A 1 102 ? -3.948 8.917 -4.675 1.00 95.06 102 ALA A C 1
ATOM 802 O O . ALA A 1 102 ? -4.773 9.756 -5.046 1.00 95.06 102 ALA A O 1
ATOM 803 N N . ASP A 1 103 ? -3.106 8.313 -5.526 1.00 95.31 103 ASP A N 1
ATOM 804 C CA . ASP A 1 103 ? -3.095 8.591 -6.964 1.00 95.31 103 ASP A CA 1
ATOM 805 C C . ASP A 1 103 ? -4.517 8.416 -7.562 1.00 95.31 103 ASP A C 1
ATOM 807 O O . ASP A 1 103 ? -5.196 7.412 -7.287 1.00 95.31 103 ASP A O 1
ATOM 811 N N . PRO A 1 104 ? -5.029 9.410 -8.319 1.00 94.62 104 PRO A N 1
ATOM 812 C CA . PRO A 1 104 ? -6.405 9.423 -8.816 1.00 94.62 104 PRO A CA 1
ATOM 813 C C . PRO A 1 104 ? -6.645 8.488 -10.010 1.00 94.62 104 PRO A C 1
ATOM 815 O O . PRO A 1 104 ? -7.773 8.433 -10.506 1.00 94.62 104 PRO A O 1
ATOM 818 N N . ARG A 1 105 ? -5.619 7.782 -10.505 1.00 94.88 105 ARG A N 1
ATOM 819 C CA . ARG A 1 105 ? -5.745 6.828 -11.611 1.00 94.88 105 ARG A CA 1
ATOM 820 C C . ARG A 1 105 ? -6.853 5.793 -11.356 1.00 94.88 105 ARG A C 1
ATOM 822 O O . ARG A 1 105 ? -7.008 5.313 -10.228 1.00 94.88 105 ARG A O 1
ATOM 829 N N . PRO A 1 106 ? -7.617 5.418 -12.400 1.00 95.38 106 PRO A N 1
ATOM 830 C CA . PRO A 1 106 ? -8.632 4.378 -12.292 1.00 95.38 106 PRO A CA 1
ATOM 831 C C . PRO A 1 106 ? -7.977 2.995 -12.162 1.00 95.38 106 PRO A C 1
ATOM 833 O O . PRO A 1 106 ? -6.756 2.872 -12.163 1.00 95.38 106 PRO A O 1
ATOM 836 N N . GLU A 1 107 ? -8.800 1.951 -12.081 1.00 94.75 107 GLU A N 1
ATOM 837 C CA . GLU A 1 107 ? -8.363 0.550 -12.181 1.00 94.75 107 GLU A CA 1
ATOM 838 C C . GLU A 1 107 ? -7.465 0.061 -11.022 1.00 94.75 107 GLU A C 1
ATOM 840 O O . GLU A 1 107 ? -6.573 -0.774 -11.188 1.00 94.75 107 GLU A O 1
ATOM 845 N N . ARG A 1 108 ? -7.716 0.554 -9.801 1.00 94.25 108 ARG A N 1
ATOM 846 C CA . ARG A 1 108 ? -6.988 0.149 -8.580 1.00 94.25 108 ARG A CA 1
ATOM 847 C C . ARG A 1 108 ? -7.045 -1.354 -8.303 1.00 94.25 108 ARG A C 1
ATOM 849 O O . ARG A 1 108 ? -6.210 -1.873 -7.570 1.00 94.25 108 ARG A O 1
ATOM 856 N N . GLU A 1 109 ? -7.979 -2.087 -8.903 1.00 92.44 109 GLU A N 1
ATOM 857 C CA . GLU A 1 109 ? -8.080 -3.539 -8.780 1.00 92.44 109 GLU A CA 1
ATOM 858 C C . GLU A 1 109 ? -6.861 -4.316 -9.308 1.00 92.44 109 GLU A C 1
ATOM 860 O O . GLU A 1 109 ? -6.754 -5.518 -9.040 1.00 92.44 109 GLU A O 1
ATOM 865 N N . TYR A 1 110 ? -5.947 -3.663 -10.034 1.00 94.38 110 TYR A N 1
ATOM 866 C CA . TYR A 1 110 ? -4.652 -4.229 -10.422 1.00 94.38 110 TYR A CA 1
ATOM 867 C C . TYR A 1 110 ? -3.619 -4.251 -9.284 1.00 94.38 110 TYR A C 1
ATOM 869 O O . TYR A 1 110 ? -2.616 -4.949 -9.410 1.00 94.38 110 TYR A O 1
ATOM 877 N N . LEU A 1 111 ? -3.889 -3.593 -8.146 1.00 93.38 111 LEU A N 1
ATOM 878 C CA . LEU A 1 111 ? -3.162 -3.835 -6.889 1.00 93.38 111 LEU A CA 1
ATOM 879 C C . LEU A 1 111 ? -3.340 -5.275 -6.393 1.00 93.38 111 LEU A C 1
ATOM 881 O O . LEU A 1 111 ? -2.507 -5.772 -5.646 1.00 93.38 111 LEU A O 1
ATOM 885 N N . MET A 1 112 ? -4.443 -5.917 -6.787 1.00 91.75 112 MET A N 1
ATOM 886 C CA . MET A 1 112 ? -4.863 -7.222 -6.295 1.00 91.75 112 MET A CA 1
ATOM 887 C C . MET A 1 112 ? -4.682 -8.320 -7.350 1.00 91.75 112 MET A C 1
ATOM 889 O O . MET A 1 112 ? -4.880 -8.124 -8.550 1.00 91.75 112 MET A O 1
ATOM 893 N N . GLY A 1 113 ? -4.400 -9.536 -6.902 1.00 87.81 113 GLY A N 1
ATOM 894 C CA . GLY A 1 113 ? -4.537 -10.767 -7.667 1.00 87.81 113 GLY A CA 1
ATOM 895 C C . GLY A 1 113 ? -6.000 -11.169 -7.897 1.00 87.81 113 GLY A C 1
ATOM 896 O O . GLY A 1 113 ? -6.953 -10.553 -7.418 1.00 87.81 113 GLY A O 1
ATOM 897 N N . VAL A 1 114 ? -6.211 -12.250 -8.653 1.00 88.12 114 VAL A N 1
ATOM 898 C CA . VAL A 1 114 ? -7.566 -12.733 -8.991 1.00 88.12 114 VAL A CA 1
ATOM 899 C C . VAL A 1 114 ? -8.360 -13.145 -7.747 1.00 88.12 114 VAL A C 1
ATOM 901 O O . VAL A 1 114 ? -9.537 -12.794 -7.631 1.00 88.12 114 VAL A O 1
ATOM 904 N N . ASP A 1 115 ? -7.738 -13.882 -6.827 1.00 87.06 115 ASP A N 1
ATOM 905 C CA . ASP A 1 115 ? -8.419 -14.384 -5.630 1.00 87.06 115 ASP A CA 1
ATOM 906 C C . ASP A 1 115 ? -8.676 -13.277 -4.602 1.00 87.06 115 ASP A C 1
ATOM 908 O O . ASP A 1 115 ? -9.763 -13.224 -4.023 1.00 87.06 115 ASP A O 1
ATOM 912 N N . GLU A 1 116 ? -7.742 -12.336 -4.470 1.00 90.00 116 GLU A N 1
ATOM 913 C CA . GLU A 1 116 ? -7.881 -11.100 -3.693 1.00 90.00 116 GLU A CA 1
ATOM 914 C C . GLU A 1 116 ? -9.052 -10.256 -4.193 1.00 90.00 116 GLU A C 1
ATOM 916 O O . GLU A 1 116 ? -9.959 -9.953 -3.422 1.00 90.00 116 GLU A O 1
ATOM 921 N N . ARG A 1 117 ? -9.149 -10.004 -5.508 1.00 90.75 117 ARG A N 1
ATOM 922 C CA . ARG A 1 117 ? -10.318 -9.329 -6.102 1.00 90.75 117 ARG A CA 1
ATOM 923 C C . ARG A 1 117 ? -11.624 -10.065 -5.809 1.00 90.75 117 ARG A C 1
ATOM 925 O O . ARG A 1 117 ? -12.665 -9.438 -5.604 1.00 90.75 117 ARG A O 1
ATOM 932 N N . ARG A 1 118 ? -11.608 -11.402 -5.817 1.00 89.75 118 ARG A N 1
ATOM 933 C CA . ARG A 1 118 ? -12.798 -12.205 -5.503 1.00 89.75 118 ARG A CA 1
ATOM 934 C C . ARG A 1 118 ? -13.191 -12.065 -4.029 1.00 89.75 118 ARG A C 1
ATOM 936 O O . ARG A 1 118 ? -14.384 -12.052 -3.739 1.00 89.75 118 ARG A O 1
ATOM 943 N N . ALA A 1 119 ? -12.224 -11.986 -3.118 1.00 90.00 119 ALA A N 1
ATOM 944 C CA . ALA A 1 119 ? -12.462 -11.744 -1.698 1.00 90.00 119 ALA A CA 1
ATOM 945 C C . ALA A 1 119 ? -12.929 -10.307 -1.432 1.00 90.00 119 ALA A C 1
ATOM 947 O O . ALA A 1 119 ? -13.940 -10.131 -0.758 1.00 90.00 119 ALA A O 1
ATOM 948 N N . TYR A 1 120 ? -12.287 -9.319 -2.057 1.00 92.31 120 TYR A N 1
ATOM 949 C CA . TYR A 1 120 ? -12.630 -7.900 -1.979 1.00 92.31 120 TYR A CA 1
ATOM 950 C C . TYR A 1 120 ? -14.105 -7.664 -2.312 1.00 92.31 120 TYR A C 1
ATOM 952 O O . TYR A 1 120 ? -14.847 -7.105 -1.517 1.00 92.31 120 TYR A O 1
ATOM 960 N N . ARG A 1 121 ? -14.592 -8.224 -3.428 1.00 92.75 121 ARG A N 1
ATOM 961 C CA . ARG A 1 121 ? -16.002 -8.088 -3.845 1.00 92.75 121 ARG A CA 1
ATOM 962 C C . ARG A 1 121 ? -17.019 -8.648 -2.847 1.00 92.75 121 ARG A C 1
ATOM 964 O O . ARG A 1 121 ? -18.195 -8.314 -2.948 1.00 92.75 121 ARG A O 1
ATOM 971 N N . ARG A 1 122 ? -16.600 -9.533 -1.938 1.00 92.50 122 ARG A N 1
ATOM 972 C CA . ARG A 1 122 ? -17.462 -10.110 -0.895 1.00 92.50 122 ARG A CA 1
ATOM 973 C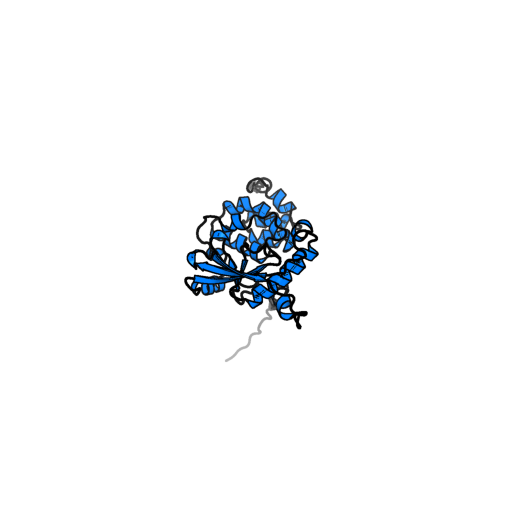 C . ARG A 1 122 ? -17.457 -9.294 0.396 1.00 92.50 122 ARG A C 1
ATOM 975 O O . ARG A 1 122 ? -18.181 -9.663 1.318 1.00 92.50 122 ARG A O 1
ATOM 982 N N . LEU A 1 123 ? -16.655 -8.233 0.482 1.00 93.81 123 LEU A N 1
ATOM 983 C CA . LEU A 1 123 ? -16.653 -7.362 1.646 1.00 93.81 123 LEU A CA 1
ATOM 984 C C . LEU A 1 123 ? -18.039 -6.716 1.833 1.00 93.81 123 LEU A C 1
ATOM 986 O O . LEU A 1 123 ? -18.697 -6.344 0.853 1.00 93.81 123 LEU A O 1
ATOM 990 N N . PRO A 1 124 ? -18.505 -6.588 3.087 1.00 96.06 124 PRO A N 1
ATOM 991 C CA . PRO A 1 124 ? -19.741 -5.875 3.395 1.00 96.06 124 PRO A CA 1
ATOM 992 C C . PRO A 1 124 ? -19.618 -4.388 3.036 1.00 96.06 124 PRO A C 1
ATOM 994 O O . PRO A 1 124 ? -18.517 -3.860 2.944 1.00 96.06 124 PRO A O 1
ATOM 997 N N . GLN A 1 125 ? -20.747 -3.682 2.893 1.00 97.56 125 GLN A N 1
ATOM 998 C CA . GLN A 1 125 ? -20.746 -2.241 2.580 1.00 97.56 125 GLN A CA 1
ATOM 999 C C . GLN A 1 125 ? -19.965 -1.400 3.599 1.00 97.56 125 GLN A C 1
ATOM 1001 O O . GLN A 1 125 ? -19.345 -0.410 3.220 1.00 97.56 125 GLN A O 1
ATOM 1006 N N . ILE A 1 126 ? -19.994 -1.800 4.871 1.00 98.00 126 ILE A N 1
ATOM 1007 C CA . ILE A 1 126 ? -19.173 -1.237 5.941 1.00 98.00 126 ILE A CA 1
ATOM 1008 C C . ILE A 1 126 ? -18.271 -2.350 6.453 1.00 98.00 126 ILE A C 1
ATOM 1010 O O . ILE A 1 126 ? -18.759 -3.371 6.937 1.00 98.00 126 ILE A O 1
ATOM 1014 N N . VAL A 1 127 ? -16.966 -2.142 6.342 1.00 97.19 127 VAL A N 1
ATOM 1015 C CA . VAL A 1 127 ? -15.936 -3.101 6.725 1.00 97.19 127 VAL A CA 1
ATOM 1016 C C . VAL A 1 127 ? -15.387 -2.703 8.089 1.00 97.19 127 VAL A C 1
ATOM 1018 O O . VAL A 1 127 ? -14.892 -1.589 8.269 1.00 97.19 127 VAL A O 1
ATOM 1021 N N . HIS A 1 128 ? -15.491 -3.614 9.053 1.00 97.00 128 HIS A N 1
ATOM 1022 C CA . HIS A 1 128 ? -14.822 -3.483 10.342 1.00 97.00 128 HIS A CA 1
ATOM 1023 C C . HIS A 1 128 ? -13.366 -3.906 10.189 1.00 97.00 128 HIS A C 1
ATOM 1025 O O . HIS A 1 128 ? -13.088 -4.964 9.628 1.00 97.00 128 HIS A O 1
ATOM 1031 N N . VAL A 1 129 ? -12.457 -3.061 10.662 1.00 96.56 129 VAL A N 1
ATOM 1032 C CA . VAL A 1 129 ? -11.020 -3.229 10.464 1.00 96.56 129 VAL A CA 1
ATOM 1033 C C . VAL A 1 129 ? -10.251 -2.982 11.757 1.00 96.56 129 VAL A C 1
ATOM 1035 O O . VAL A 1 129 ? -10.668 -2.196 12.610 1.00 96.56 129 VAL A O 1
ATOM 1038 N N . TYR A 1 130 ? -9.100 -3.631 11.877 1.00 95.94 130 TYR A N 1
ATOM 1039 C CA . TYR A 1 130 ? -8.208 -3.561 13.024 1.00 95.94 130 TYR A CA 1
ATOM 1040 C C . TYR A 1 130 ? -6.796 -3.206 12.573 1.00 95.94 130 TYR A C 1
ATOM 1042 O O . TYR A 1 130 ? -6.348 -3.637 11.517 1.00 95.94 130 TYR A O 1
ATOM 1050 N N . ARG A 1 131 ? -6.063 -2.433 13.367 1.00 93.31 131 ARG A N 1
ATOM 1051 C CA . ARG A 1 131 ? -4.654 -2.134 13.099 1.00 93.31 131 ARG A CA 1
ATOM 1052 C C . ARG A 1 131 ? -3.833 -2.330 14.354 1.00 93.31 131 ARG A C 1
ATOM 1054 O O . ARG A 1 131 ? -4.121 -1.725 15.384 1.00 93.31 131 ARG A O 1
ATOM 1061 N N . GLY A 1 132 ? -2.779 -3.125 14.231 1.00 91.88 132 GLY A N 1
ATOM 1062 C CA . GLY A 1 132 ? -1.741 -3.220 15.243 1.00 91.88 132 GLY A CA 1
ATOM 1063 C C . GLY A 1 132 ? -0.789 -2.040 15.151 1.00 91.88 132 GLY A C 1
ATOM 1064 O O . GLY A 1 132 ? -0.154 -1.838 14.117 1.00 91.88 132 GLY A O 1
ATOM 1065 N N . ALA A 1 133 ? -0.667 -1.265 16.223 1.00 89.31 133 ALA A N 1
ATOM 1066 C CA . ALA A 1 133 ? 0.275 -0.161 16.303 1.00 89.31 133 ALA A CA 1
ATOM 1067 C C . ALA A 1 133 ? 1.223 -0.357 17.490 1.00 89.31 133 ALA A C 1
ATOM 1069 O O . ALA A 1 133 ? 0.804 -0.547 18.630 1.00 89.31 133 ALA A O 1
ATOM 1070 N N . GLY A 1 134 ? 2.530 -0.277 17.222 1.00 84.00 134 GLY A N 1
ATOM 1071 C CA . GLY A 1 134 ? 3.561 -0.371 18.261 1.00 84.00 134 GLY A CA 1
ATOM 1072 C C . GLY A 1 134 ? 3.583 0.825 19.218 1.00 84.00 134 GLY A C 1
ATOM 1073 O O . GLY A 1 134 ? 4.245 0.770 20.249 1.00 84.00 134 GLY A O 1
ATOM 1074 N N . HIS A 1 135 ? 2.879 1.901 18.873 1.00 82.88 135 HIS A N 1
ATOM 1075 C CA . HIS A 1 135 ? 2.646 3.077 19.702 1.00 82.88 135 HIS A CA 1
ATOM 1076 C C . HIS A 1 135 ? 1.363 3.779 19.215 1.00 82.88 135 HIS A C 1
ATOM 1078 O O . HIS A 1 135 ? 1.123 3.759 18.001 1.00 82.88 135 HIS A O 1
ATOM 1084 N N . PRO A 1 136 ? 0.564 4.425 20.088 1.00 83.31 136 PRO A N 1
ATOM 1085 C CA . PRO A 1 136 ? -0.639 5.156 19.682 1.00 83.31 136 PRO A CA 1
ATOM 1086 C C . PRO A 1 136 ? -0.428 6.192 18.567 1.00 83.31 136 PRO A C 1
ATOM 1088 O O . PRO A 1 136 ? -1.314 6.370 17.735 1.00 83.31 136 PRO A O 1
ATOM 1091 N N . ASP A 1 137 ? 0.753 6.806 18.468 1.00 81.06 137 ASP A N 1
ATOM 1092 C CA . ASP A 1 137 ? 1.064 7.766 17.392 1.00 81.06 137 ASP A CA 1
ATOM 1093 C C . ASP A 1 137 ? 1.071 7.130 15.988 1.00 81.06 137 ASP A C 1
ATOM 1095 O O . ASP A 1 137 ? 0.867 7.815 14.987 1.00 81.06 137 ASP A O 1
ATOM 1099 N N . PHE A 1 138 ? 1.234 5.806 15.891 1.00 81.56 138 PHE A N 1
ATOM 1100 C CA . PHE A 1 138 ? 1.167 5.062 14.626 1.00 81.56 138 PHE A CA 1
ATOM 1101 C C . PHE A 1 138 ? -0.235 4.515 14.320 1.00 81.56 138 PHE A C 1
ATOM 1103 O O . PHE A 1 138 ? -0.393 3.661 13.436 1.00 81.56 138 PHE A O 1
ATOM 1110 N N . ALA A 1 139 ? -1.262 5.003 15.023 1.00 84.44 139 ALA A N 1
ATOM 1111 C CA . ALA A 1 139 ? -2.649 4.601 14.812 1.00 84.44 139 ALA A CA 1
ATOM 1112 C C . ALA A 1 139 ? -3.175 4.954 13.409 1.00 84.44 139 ALA A C 1
ATOM 1114 O O . ALA A 1 139 ? -4.033 4.251 12.883 1.00 84.44 139 ALA A O 1
ATOM 1115 N N . GLN A 1 140 ? -2.653 6.009 12.778 1.00 84.50 140 GLN A N 1
ATOM 1116 C CA . GLN A 1 140 ? -3.130 6.508 11.481 1.00 84.50 140 GLN A CA 1
ATOM 1117 C C . GLN A 1 140 ? -2.328 5.973 10.282 1.00 84.50 140 GLN A C 1
ATOM 1119 O O . GLN A 1 140 ? -1.789 6.747 9.485 1.00 84.50 140 GLN A O 1
ATOM 1124 N N . GLY A 1 141 ? -2.216 4.652 10.140 1.00 88.38 141 GLY A N 1
ATOM 1125 C CA . GLY A 1 141 ? -1.546 4.040 8.984 1.00 88.38 141 GLY A CA 1
ATOM 1126 C C . GLY A 1 141 ? -2.491 3.498 7.911 1.00 88.38 141 GLY A C 1
ATOM 1127 O O . GLY A 1 141 ? -3.710 3.561 8.042 1.00 88.38 141 GLY A O 1
ATOM 1128 N N . LEU A 1 142 ? -1.885 2.982 6.839 1.00 92.50 142 LEU A N 1
ATOM 1129 C CA . LEU A 1 142 ? -2.581 2.475 5.649 1.00 92.50 142 LEU A CA 1
ATOM 1130 C C . LEU A 1 142 ? -3.026 1.017 5.771 1.00 92.50 142 LEU A C 1
ATOM 1132 O O . LEU A 1 142 ? -4.034 0.642 5.185 1.00 92.50 142 LEU A O 1
ATOM 1136 N N . SER A 1 143 ? -2.248 0.220 6.506 1.00 92.31 143 SER A N 1
ATOM 1137 C CA . SER A 1 143 ? -2.432 -1.223 6.659 1.00 92.31 143 SER A CA 1
ATOM 1138 C C . SER A 1 143 ? -3.374 -1.529 7.817 1.00 92.31 143 SER A C 1
ATOM 1140 O O . SER A 1 143 ? -3.123 -1.106 8.957 1.00 92.31 143 SER A O 1
ATOM 1142 N N . TRP A 1 144 ? -4.436 -2.262 7.511 1.00 94.38 144 TRP A N 1
ATOM 1143 C CA . TRP A 1 144 ? -5.431 -2.764 8.446 1.00 94.38 144 TRP A CA 1
ATOM 1144 C C . TRP A 1 144 ? -5.670 -4.252 8.194 1.00 94.38 144 TRP A C 1
ATOM 1146 O O . TRP A 1 144 ? -5.319 -4.765 7.141 1.00 94.38 144 TRP A O 1
ATOM 1156 N N . THR A 1 145 ? -6.303 -4.946 9.128 1.00 93.62 145 THR A N 1
ATOM 1157 C CA . THR A 1 145 ? -6.716 -6.342 8.984 1.00 93.62 145 THR A CA 1
ATOM 1158 C C . THR A 1 145 ? -8.166 -6.547 9.394 1.00 93.62 145 THR A C 1
ATOM 1160 O O . THR A 1 145 ? -8.741 -5.742 10.126 1.00 93.62 145 THR A O 1
ATOM 1163 N N . LEU A 1 146 ? -8.779 -7.613 8.887 1.00 93.06 146 LEU A N 1
ATOM 1164 C CA . LEU A 1 146 ? -10.103 -8.073 9.315 1.00 93.06 146 LEU A CA 1
ATOM 1165 C C . LEU A 1 146 ? -10.035 -8.925 10.595 1.00 93.06 146 LEU A C 1
ATOM 1167 O O . LEU A 1 146 ? -11.075 -9.230 11.174 1.00 93.06 146 LEU A O 1
ATOM 1171 N N . ASP A 1 147 ? -8.831 -9.306 11.030 1.00 92.38 147 ASP A N 1
ATOM 1172 C CA . ASP A 1 147 ? -8.586 -10.183 12.173 1.00 92.38 147 ASP A CA 1
ATOM 1173 C C . ASP A 1 147 ? -7.979 -9.401 13.353 1.00 92.38 147 ASP A C 1
ATOM 1175 O O . ASP A 1 147 ? -6.890 -8.827 13.270 1.00 92.38 147 ASP A O 1
ATOM 1179 N N . TYR A 1 148 ? -8.699 -9.374 14.476 1.00 93.25 148 TYR A N 1
ATOM 1180 C CA . TYR A 1 148 ? -8.245 -8.706 15.695 1.00 93.25 148 TYR A CA 1
ATOM 1181 C C . TYR A 1 148 ? -6.960 -9.327 16.265 1.00 93.25 148 TYR A C 1
ATOM 1183 O O . TYR A 1 148 ? -6.077 -8.588 16.702 1.00 93.25 148 TYR A O 1
ATOM 1191 N N . GLU A 1 149 ? -6.830 -10.656 16.255 1.00 91.31 149 GLU A N 1
ATOM 1192 C CA . GLU A 1 149 ? -5.666 -11.353 16.818 1.00 91.31 149 GLU A CA 1
ATOM 1193 C C . GLU A 1 149 ? -4.413 -11.076 15.982 1.00 91.31 149 GLU A C 1
ATOM 1195 O O . GLU A 1 149 ? -3.327 -10.854 16.525 1.00 91.31 149 GLU A O 1
ATOM 1200 N N . GLU A 1 150 ? -4.567 -10.990 14.657 1.00 88.75 150 GLU A N 1
ATOM 1201 C CA . GLU A 1 150 ? -3.485 -10.554 13.770 1.00 88.75 150 GLU A CA 1
ATOM 1202 C C . GLU A 1 150 ? -3.062 -9.110 14.092 1.00 88.75 150 GLU A C 1
ATOM 1204 O O . GLU A 1 150 ? -1.868 -8.831 14.234 1.00 88.75 150 GLU A O 1
ATOM 1209 N N . ALA A 1 151 ? -4.015 -8.192 14.292 1.00 92.25 151 ALA A N 1
ATOM 1210 C CA . ALA A 1 151 ? -3.705 -6.821 14.702 1.00 92.25 151 ALA A CA 1
ATOM 1211 C C . ALA A 1 151 ? -2.993 -6.764 16.065 1.00 92.25 151 ALA A C 1
ATOM 1213 O O . ALA A 1 151 ? -2.023 -6.018 16.221 1.00 92.25 151 ALA A O 1
ATOM 1214 N N . ALA A 1 152 ? -3.425 -7.556 17.047 1.00 92.12 152 ALA A N 1
ATOM 1215 C CA . ALA A 1 152 ? -2.788 -7.617 18.360 1.00 92.12 152 ALA A CA 1
ATOM 1216 C C . ALA A 1 152 ? -1.340 -8.128 18.267 1.00 92.12 152 ALA A C 1
ATOM 1218 O O . ALA A 1 152 ? -0.425 -7.518 18.834 1.00 92.12 152 ALA A O 1
ATOM 1219 N N . TRP A 1 153 ? -1.106 -9.184 17.480 1.00 88.25 153 TRP A N 1
ATOM 1220 C CA . TRP A 1 153 ? 0.235 -9.699 17.200 1.00 88.25 153 TRP A CA 1
ATOM 1221 C C . TRP A 1 153 ? 1.127 -8.632 16.547 1.00 88.25 153 TRP A C 1
ATOM 1223 O O . TRP A 1 153 ? 2.255 -8.391 16.993 1.00 88.25 153 TRP A O 1
ATOM 1233 N N . PHE A 1 154 ? 0.600 -7.916 15.549 1.00 86.38 154 PHE A N 1
ATOM 1234 C CA . PHE A 1 154 ? 1.322 -6.840 14.871 1.00 86.38 154 PHE A CA 1
ATOM 1235 C C . PHE A 1 154 ? 1.677 -5.669 15.776 1.00 86.38 154 PHE A C 1
ATOM 1237 O O . PHE A 1 154 ? 2.757 -5.100 15.627 1.00 86.38 154 PHE A O 1
ATOM 1244 N N . ALA A 1 155 ? 0.809 -5.305 16.719 1.00 89.81 155 ALA A N 1
ATOM 1245 C CA . ALA A 1 155 ? 1.099 -4.245 17.677 1.00 89.81 155 ALA A CA 1
ATOM 1246 C C . ALA A 1 155 ? 2.357 -4.584 18.503 1.00 89.81 155 ALA A C 1
ATOM 1248 O O . ALA A 1 155 ? 3.254 -3.750 18.661 1.00 89.81 155 ALA A O 1
ATOM 1249 N N . GLY A 1 156 ? 2.471 -5.840 18.953 1.00 85.38 156 GLY A N 1
ATOM 1250 C CA . GLY A 1 156 ? 3.661 -6.356 19.632 1.00 85.38 156 GLY A CA 1
ATOM 1251 C C . GLY A 1 156 ? 4.900 -6.378 18.731 1.00 85.38 156 GLY A C 1
ATOM 1252 O O . GLY A 1 156 ? 5.960 -5.878 19.122 1.00 85.38 156 GLY A O 1
ATOM 1253 N N . TYR A 1 157 ? 4.763 -6.888 17.504 1.00 81.62 157 TYR A N 1
ATOM 1254 C CA . TYR A 1 157 ? 5.851 -6.922 16.521 1.00 81.62 157 TYR A CA 1
ATOM 1255 C C . TYR A 1 157 ? 6.384 -5.516 16.198 1.00 81.62 157 TYR A C 1
ATOM 1257 O O . TYR A 1 157 ? 7.588 -5.269 16.278 1.00 81.62 157 TYR A O 1
ATOM 1265 N N . ALA A 1 158 ? 5.493 -4.563 15.915 1.00 80.69 158 ALA A N 1
ATOM 1266 C CA . ALA A 1 158 ? 5.841 -3.176 15.625 1.00 80.69 158 ALA A CA 1
ATOM 1267 C C . ALA A 1 158 ? 6.540 -2.503 16.815 1.00 80.69 158 ALA A C 1
ATOM 1269 O O . ALA A 1 158 ? 7.519 -1.782 16.627 1.00 80.69 158 ALA A O 1
ATOM 1270 N N . ARG A 1 159 ? 6.112 -2.782 18.057 1.00 81.44 159 ARG A N 1
ATOM 1271 C CA . ARG A 1 159 ? 6.810 -2.302 19.264 1.00 81.44 159 ARG A CA 1
ATOM 1272 C C . ARG A 1 159 ? 8.241 -2.836 19.333 1.00 81.44 159 ARG A C 1
ATOM 1274 O O . ARG A 1 159 ? 9.154 -2.086 19.681 1.00 81.44 159 ARG A O 1
ATOM 1281 N N . MET A 1 160 ? 8.454 -4.113 19.009 1.00 78.69 160 MET A N 1
ATOM 1282 C CA . MET A 1 160 ? 9.797 -4.700 18.959 1.00 78.69 160 MET A CA 1
ATOM 1283 C C . MET A 1 160 ? 10.651 -4.076 17.852 1.00 78.69 160 MET A C 1
ATOM 1285 O O . MET A 1 160 ? 11.819 -3.772 18.097 1.00 78.69 160 MET A O 1
ATOM 1289 N N . ALA A 1 161 ? 10.078 -3.851 16.668 1.00 76.62 161 ALA A N 1
ATOM 1290 C CA . ALA A 1 161 ? 10.758 -3.206 15.548 1.00 76.62 161 ALA A CA 1
ATOM 1291 C C . ALA A 1 161 ? 11.197 -1.774 15.902 1.00 76.62 161 ALA A C 1
ATOM 1293 O O . ALA A 1 161 ? 12.380 -1.463 15.786 1.00 76.62 161 ALA A O 1
ATOM 1294 N N . LEU A 1 162 ? 10.299 -0.955 16.468 1.00 74.19 162 LEU A N 1
ATOM 1295 C CA . LEU A 1 162 ? 10.607 0.408 16.929 1.00 74.19 162 LEU A CA 1
ATOM 1296 C C . LEU A 1 162 ? 11.777 0.436 17.926 1.00 74.19 162 LEU A C 1
ATOM 1298 O O . LEU A 1 162 ? 12.651 1.298 17.847 1.00 74.19 162 LEU A O 1
ATOM 1302 N N . ARG A 1 163 ? 11.831 -0.533 18.851 1.00 73.81 163 ARG A N 1
ATOM 1303 C CA . ARG A 1 163 ? 12.938 -0.668 19.816 1.00 73.81 163 ARG A CA 1
ATOM 1304 C C . ARG A 1 163 ? 14.261 -1.051 19.151 1.00 73.81 163 ARG A C 1
ATOM 1306 O O . ARG A 1 163 ? 15.310 -0.562 19.569 1.00 73.81 163 ARG A O 1
ATOM 1313 N N . ARG A 1 164 ? 14.231 -1.929 18.143 1.00 71.50 164 ARG A N 1
ATOM 1314 C CA . ARG A 1 164 ? 15.428 -2.382 17.409 1.00 71.50 164 ARG A CA 1
ATOM 1315 C C . ARG A 1 164 ? 15.996 -1.305 16.495 1.00 71.50 164 ARG A C 1
ATOM 1317 O O . ARG A 1 164 ? 17.214 -1.163 16.453 1.00 71.50 164 ARG A O 1
ATOM 1324 N N . ALA A 1 165 ? 15.129 -0.532 15.846 1.00 64.88 165 ALA A N 1
ATOM 1325 C CA . ALA A 1 165 ? 15.493 0.532 14.915 1.00 64.88 165 ALA A CA 1
ATOM 1326 C C . ALA A 1 165 ? 16.338 1.654 15.549 1.00 64.88 165 ALA A C 1
ATOM 1328 O O . ALA A 1 165 ? 16.844 2.512 14.836 1.00 64.88 165 ALA A O 1
ATOM 1329 N N . ARG A 1 166 ? 16.508 1.678 16.888 1.00 53.81 166 ARG A N 1
ATOM 1330 C CA . ARG A 1 166 ? 17.176 2.774 17.614 1.00 53.81 166 ARG A CA 1
ATOM 1331 C C . ARG A 1 166 ? 16.702 4.130 17.079 1.00 53.81 166 ARG A C 1
ATOM 1333 O O . ARG A 1 166 ? 17.517 5.006 16.805 1.00 53.81 166 ARG A O 1
ATOM 1340 N N . ALA A 1 167 ? 15.384 4.300 16.964 1.00 57.38 167 ALA A N 1
ATOM 1341 C CA . ALA A 1 167 ? 14.734 5.579 16.708 1.00 57.38 167 ALA A CA 1
ATOM 1342 C C . ALA A 1 167 ? 14.286 6.193 18.050 1.00 57.38 167 ALA A C 1
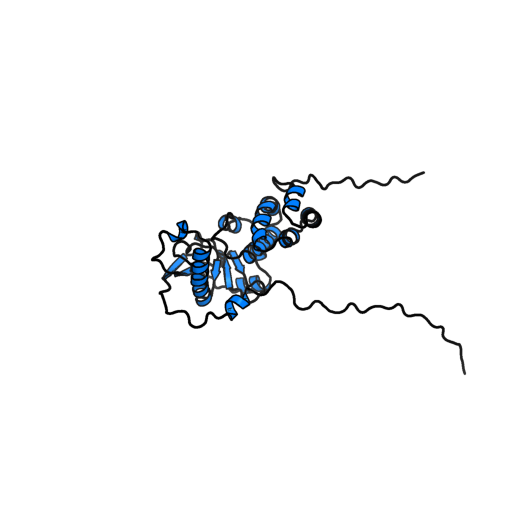ATOM 1344 O O . ALA A 1 167 ? 13.087 6.302 18.312 1.00 57.38 167 ALA A O 1
ATOM 1345 N N . PRO A 1 168 ? 15.216 6.564 18.960 1.00 52.44 168 PRO A N 1
ATOM 1346 C CA . PRO A 1 168 ? 14.864 7.006 20.297 1.00 52.44 168 PRO A CA 1
ATOM 1347 C C . PRO A 1 168 ? 14.030 8.278 20.253 1.00 52.44 168 PRO A C 1
ATOM 1349 O O . PRO A 1 168 ? 13.252 8.475 21.158 1.00 52.44 168 PRO A O 1
ATOM 1352 N N . HIS A 1 169 ? 14.104 9.108 19.211 1.00 56.62 169 HIS A N 1
ATOM 1353 C CA . HIS A 1 169 ? 13.246 10.288 19.087 1.00 56.62 169 HIS A CA 1
ATOM 1354 C C . HIS A 1 169 ? 11.757 9.935 18.900 1.00 56.62 169 HIS A C 1
ATOM 1356 O O . HIS A 1 169 ? 10.909 10.679 19.379 1.00 56.62 169 HIS A O 1
ATOM 1362 N N . LEU A 1 170 ? 11.437 8.786 18.287 1.00 56.12 170 LEU A N 1
ATOM 1363 C CA . LEU A 1 170 ? 10.067 8.254 18.207 1.00 56.12 170 LEU A CA 1
ATOM 1364 C C . LEU A 1 170 ? 9.643 7.552 19.507 1.00 56.12 170 LEU A C 1
ATOM 1366 O O . LEU A 1 170 ? 8.455 7.359 19.746 1.00 56.12 170 LEU A O 1
ATOM 1370 N N . LEU A 1 171 ? 10.607 7.166 20.353 1.00 55.41 171 LEU A N 1
ATOM 1371 C CA . LEU A 1 171 ? 10.366 6.469 21.619 1.00 55.41 171 LEU A CA 1
ATOM 1372 C C . LEU A 1 171 ? 10.493 7.361 22.866 1.00 55.41 171 LEU A C 1
ATOM 1374 O O . LEU A 1 171 ? 9.942 7.001 23.902 1.00 55.41 171 LEU A O 1
ATOM 1378 N N . ALA A 1 172 ? 11.161 8.515 22.782 1.00 52.28 172 ALA A N 1
ATOM 1379 C CA . ALA A 1 172 ? 11.594 9.348 23.912 1.00 52.28 172 ALA A CA 1
ATOM 1380 C C . ALA A 1 172 ? 10.446 10.087 24.613 1.00 52.28 172 ALA A C 1
ATOM 1382 O O . ALA A 1 172 ? 10.640 10.609 25.707 1.00 52.28 172 ALA A O 1
ATOM 1383 N N . ALA A 1 173 ? 9.247 10.086 24.027 1.00 48.91 173 ALA A N 1
ATOM 1384 C CA . ALA A 1 173 ? 8.014 10.511 24.687 1.00 48.91 173 ALA A CA 1
ATOM 1385 C C . ALA A 1 173 ? 7.173 9.326 25.230 1.00 48.91 173 ALA A C 1
ATOM 1387 O O . ALA A 1 173 ? 6.193 9.548 25.935 1.00 48.91 173 ALA A O 1
ATOM 1388 N N . SER A 1 174 ? 7.548 8.073 24.920 1.00 49.66 174 SER A N 1
ATOM 1389 C CA . SER A 1 174 ? 6.647 6.904 24.884 1.00 49.66 174 SER A CA 1
ATOM 1390 C C . SER A 1 174 ? 6.970 5.730 25.810 1.00 49.66 174 SER A C 1
ATOM 1392 O O . SER A 1 174 ? 6.288 4.702 25.738 1.00 49.66 174 SER A O 1
ATOM 1394 N N . ASP A 1 175 ? 8.000 5.796 26.655 1.00 53.00 175 ASP A N 1
ATOM 1395 C CA . ASP A 1 175 ? 8.370 4.627 27.475 1.00 53.00 175 ASP A CA 1
ATOM 1396 C C . ASP A 1 175 ? 7.225 4.150 28.398 1.00 53.00 175 ASP A C 1
ATOM 1398 O O . ASP A 1 175 ? 7.228 2.999 28.838 1.00 53.00 175 ASP A O 1
ATOM 1402 N N . ALA A 1 176 ? 6.202 4.988 28.611 1.00 54.09 176 ALA A N 1
ATOM 1403 C CA . ALA A 1 176 ? 4.984 4.669 29.353 1.00 54.09 176 ALA A CA 1
ATOM 1404 C C . ALA A 1 176 ? 3.797 4.151 28.510 1.00 54.09 176 ALA A C 1
ATOM 1406 O O . ALA A 1 176 ? 2.860 3.607 29.092 1.00 54.09 176 ALA A O 1
ATOM 1407 N N . GLN A 1 177 ? 3.779 4.328 27.183 1.00 63.66 177 GLN A N 1
ATOM 1408 C CA . GLN A 1 177 ? 2.621 3.965 26.356 1.00 63.66 177 GLN A CA 1
ATOM 1409 C C . GLN A 1 177 ? 2.813 2.596 25.691 1.00 63.66 177 GLN A C 1
ATOM 1411 O O . GLN A 1 177 ? 3.812 2.318 25.021 1.00 63.66 177 GLN A O 1
ATOM 1416 N N . GLU A 1 178 ? 1.844 1.720 25.948 1.00 76.69 178 GLU A N 1
ATOM 1417 C CA . GLU A 1 178 ? 1.820 0.330 25.498 1.00 76.69 178 GLU A CA 1
ATOM 1418 C C . GLU A 1 178 ? 1.384 0.227 24.019 1.00 76.69 178 GLU A C 1
ATOM 1420 O O . GLU A 1 178 ? 0.693 1.124 23.518 1.00 76.69 178 GLU A O 1
ATOM 1425 N N . PRO A 1 179 ? 1.782 -0.841 23.297 1.00 88.88 179 PRO A N 1
ATOM 1426 C CA . PRO A 1 179 ? 1.233 -1.137 21.975 1.00 88.88 179 PRO A CA 1
ATOM 1427 C C . PRO A 1 179 ? -0.298 -1.203 22.022 1.00 88.88 179 PRO A C 1
ATOM 1429 O O . PRO A 1 179 ? -0.891 -1.512 23.057 1.00 88.88 179 PRO A O 1
ATOM 1432 N N . CYS A 1 180 ? -0.955 -0.915 20.903 1.00 91.94 180 CYS A N 1
ATOM 1433 C CA . CYS A 1 180 ? -2.407 -0.837 20.858 1.00 91.94 180 CYS A CA 1
ATOM 1434 C C . CYS A 1 180 ? -3.005 -1.461 19.599 1.00 91.94 180 CYS A C 1
ATOM 1436 O O . CYS A 1 180 ? -2.365 -1.540 18.548 1.00 91.94 180 CYS A O 1
ATOM 1438 N N . VAL A 1 181 ? -4.264 -1.875 19.723 1.00 95.00 181 VAL A N 1
ATOM 1439 C CA . VAL A 1 181 ? -5.121 -2.230 18.595 1.00 95.00 181 VAL A CA 1
ATOM 1440 C C . VAL A 1 181 ? -6.082 -1.079 18.342 1.00 95.00 181 VAL A C 1
ATOM 1442 O O . VAL A 1 181 ? -6.851 -0.670 19.215 1.00 95.00 181 VAL A O 1
ATOM 1445 N N . VAL A 1 182 ? -6.043 -0.545 17.130 1.00 95.75 182 VAL A N 1
ATOM 1446 C CA . VAL A 1 182 ? -6.981 0.473 16.664 1.00 95.75 182 VAL A CA 1
ATOM 1447 C C . VAL A 1 182 ? -8.130 -0.230 15.963 1.00 95.75 182 VAL A C 1
ATOM 1449 O O . VAL A 1 182 ? -7.911 -0.992 15.029 1.00 95.75 182 VAL A O 1
ATOM 1452 N N . HIS A 1 183 ? -9.350 0.040 16.406 1.00 97.38 183 HIS A N 1
ATOM 1453 C CA . HIS A 1 183 ? -10.584 -0.435 15.793 1.00 97.38 183 HIS A CA 1
ATOM 1454 C C . HIS A 1 183 ? -11.120 0.661 14.883 1.00 97.38 183 HIS A C 1
ATOM 1456 O O . HIS A 1 183 ? -11.276 1.809 15.316 1.00 97.38 183 HIS A O 1
ATOM 1462 N N . GLY A 1 184 ? -11.436 0.311 13.646 1.00 97.00 184 GLY A N 1
ATOM 1463 C CA . GLY A 1 184 ? -11.958 1.230 12.649 1.00 97.00 184 GLY A CA 1
ATOM 1464 C C . GLY A 1 184 ? -13.128 0.649 11.869 1.00 97.00 184 GLY A C 1
ATOM 1465 O O . GLY A 1 184 ? -13.373 -0.558 11.860 1.00 97.00 184 GLY A O 1
ATOM 1466 N N . CYS A 1 185 ? -13.837 1.539 11.187 1.00 97.62 185 CYS A N 1
ATOM 1467 C CA . CYS A 1 185 ? -14.788 1.187 10.144 1.00 97.62 185 CYS A CA 1
ATOM 1468 C C . CYS A 1 185 ? -14.456 1.976 8.878 1.00 97.62 185 CYS A C 1
ATOM 1470 O O . CYS A 1 185 ? -14.173 3.173 8.954 1.00 97.62 185 CYS A O 1
ATOM 1472 N N . VAL A 1 186 ? -14.548 1.323 7.726 1.00 97.81 186 VAL A N 1
ATOM 1473 C CA . VAL A 1 186 ? -14.342 1.931 6.406 1.00 97.81 186 VAL A CA 1
ATOM 1474 C C . VAL A 1 186 ? -15.460 1.486 5.470 1.00 97.81 186 VAL A C 1
ATOM 1476 O O . VAL A 1 186 ? -15.919 0.344 5.547 1.00 97.81 186 VAL A O 1
ATOM 1479 N N . ALA A 1 187 ? -15.960 2.381 4.619 1.00 98.25 187 ALA A N 1
ATOM 1480 C CA . ALA A 1 187 ? -16.914 1.976 3.595 1.00 98.25 187 ALA A CA 1
ATOM 1481 C C . ALA A 1 187 ? -16.193 1.136 2.535 1.00 98.25 187 ALA A C 1
ATOM 1483 O O . ALA A 1 187 ? -15.059 1.435 2.178 1.00 98.25 187 ALA A O 1
ATOM 1484 N N . HIS A 1 188 ? -16.845 0.113 1.984 1.00 96.38 188 HIS A N 1
ATOM 1485 C CA . HIS A 1 188 ? -16.252 -0.729 0.938 1.00 96.38 188 HIS A CA 1
ATOM 1486 C C . HIS A 1 188 ? -15.749 0.104 -0.252 1.00 96.38 188 HIS A C 1
ATOM 1488 O O . HIS A 1 188 ? -14.667 -0.152 -0.764 1.00 96.38 188 HIS A O 1
ATOM 1494 N N . ALA A 1 189 ? -16.486 1.152 -0.633 1.00 96.19 189 ALA A N 1
ATOM 1495 C CA . ALA A 1 189 ? -16.091 2.065 -1.706 1.00 96.19 189 ALA A CA 1
ATOM 1496 C C . ALA A 1 189 ? -14.779 2.828 -1.428 1.00 96.19 189 ALA A C 1
ATOM 1498 O O . ALA A 1 189 ? -14.119 3.254 -2.371 1.00 96.19 189 ALA A O 1
ATOM 1499 N N . ASP A 1 190 ? -14.400 2.972 -0.156 1.00 97.00 190 ASP A N 1
ATOM 1500 C CA . ASP A 1 190 ? -13.178 3.653 0.278 1.00 97.00 190 ASP A CA 1
ATOM 1501 C C . ASP A 1 190 ? -12.017 2.676 0.557 1.00 97.00 190 ASP A C 1
ATOM 1503 O O . ASP A 1 190 ? -10.899 3.102 0.857 1.00 97.00 190 ASP A O 1
ATOM 1507 N N . VAL A 1 191 ? -12.252 1.360 0.449 1.00 96.12 191 VAL A N 1
ATOM 1508 C CA . VAL A 1 191 ? -11.188 0.351 0.518 1.00 96.12 191 VAL A CA 1
ATOM 1509 C C . VAL A 1 191 ? -10.431 0.340 -0.806 1.00 96.12 191 VAL A C 1
ATOM 1511 O O . VAL A 1 191 ? -11.006 0.044 -1.855 1.00 96.12 191 VAL A O 1
ATOM 1514 N N . ILE A 1 192 ? -9.125 0.602 -0.745 1.00 96.50 192 ILE A N 1
ATOM 1515 C CA . ILE A 1 192 ? -8.246 0.638 -1.920 1.00 96.50 192 ILE A CA 1
ATOM 1516 C C . ILE A 1 192 ? -7.921 -0.774 -2.407 1.00 96.50 192 ILE A C 1
ATOM 1518 O O . ILE A 1 192 ? -7.991 -1.046 -3.604 1.00 96.50 192 ILE A O 1
ATOM 1522 N N . ALA A 1 193 ? -7.561 -1.669 -1.487 1.00 95.25 193 ALA A N 1
ATOM 1523 C CA . ALA A 1 193 ? -7.212 -3.047 -1.805 1.00 95.25 193 ALA A CA 1
A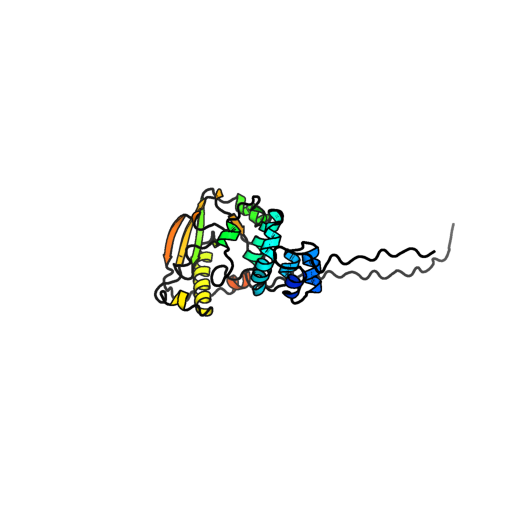TOM 1524 C C . ALA A 1 193 ? -7.467 -3.980 -0.618 1.00 95.25 193 ALA A C 1
ATOM 1526 O O . ALA A 1 193 ? -7.471 -3.551 0.537 1.00 95.25 193 ALA A O 1
ATOM 1527 N N . LEU A 1 194 ? -7.649 -5.262 -0.932 1.00 93.44 194 LEU A N 1
ATOM 1528 C CA . LEU A 1 194 ? -7.590 -6.372 0.010 1.00 93.44 194 LEU A CA 1
ATOM 1529 C C . LEU A 1 194 ? -6.487 -7.325 -0.466 1.00 93.44 194 LEU A C 1
ATOM 1531 O O . LEU A 1 194 ? -6.685 -8.043 -1.444 1.00 93.44 194 LEU A O 1
ATOM 1535 N N . LEU A 1 195 ? -5.342 -7.310 0.206 1.00 89.44 195 LEU A N 1
ATOM 1536 C CA . LEU A 1 195 ? -4.152 -8.078 -0.143 1.00 89.44 195 LEU A CA 1
ATOM 1537 C C . LEU A 1 195 ? -4.046 -9.337 0.730 1.00 89.44 195 LEU A C 1
ATOM 1539 O O . LEU A 1 195 ? -4.447 -9.353 1.898 1.00 89.44 195 LEU A O 1
ATOM 1543 N N . GLY A 1 196 ? -3.546 -10.421 0.146 1.00 78.12 196 GLY A N 1
ATOM 1544 C CA . GLY A 1 196 ? -3.191 -11.651 0.844 1.00 78.12 196 GLY A CA 1
ATOM 1545 C C . GLY A 1 196 ? -1.733 -11.709 1.240 1.00 78.12 196 GLY A C 1
ATOM 1546 O O . GLY A 1 196 ? -0.945 -10.801 0.974 1.00 78.12 196 GLY A O 1
ATOM 1547 N N . ASP A 1 197 ? -1.372 -12.810 1.898 1.00 63.72 197 ASP A N 1
ATOM 1548 C CA . ASP A 1 197 ? 0.038 -13.125 2.076 1.00 63.72 197 ASP A CA 1
ATOM 1549 C C . ASP A 1 197 ? 0.716 -13.352 0.709 1.00 63.72 197 ASP A C 1
ATOM 1551 O O . ASP A 1 197 ? 0.067 -13.598 -0.313 1.00 63.72 197 ASP A O 1
ATOM 1555 N N . ALA A 1 198 ? 2.050 -13.307 0.679 1.00 49.28 198 ALA A N 1
ATOM 1556 C CA . ALA A 1 198 ? 2.840 -13.525 -0.538 1.00 49.28 198 ALA A CA 1
ATOM 1557 C C . ALA A 1 198 ? 2.624 -14.918 -1.183 1.00 49.28 198 ALA A C 1
ATOM 1559 O O . ALA A 1 198 ? 3.161 -15.198 -2.255 1.00 49.28 198 ALA A O 1
ATOM 1560 N N . GLN A 1 199 ? 1.860 -15.807 -0.537 1.00 44.44 199 GLN A N 1
ATOM 1561 C CA . GLN A 1 199 ? 1.485 -17.137 -1.006 1.00 44.44 199 GLN A CA 1
ATOM 1562 C C . GLN A 1 199 ? 0.009 -17.221 -1.448 1.00 44.44 199 GLN A C 1
ATOM 1564 O O . GLN A 1 199 ? -0.461 -18.313 -1.780 1.00 44.44 199 GLN A O 1
ATOM 1569 N N . GLY A 1 200 ? -0.715 -16.098 -1.490 1.00 48.78 200 GLY A N 1
ATOM 1570 C CA . GLY A 1 200 ? -2.101 -16.013 -1.946 1.00 48.78 200 GLY A CA 1
ATOM 1571 C C . GLY A 1 200 ? -3.118 -16.646 -0.993 1.00 48.78 200 GLY A C 1
ATOM 1572 O O . GLY A 1 200 ? -4.223 -16.991 -1.419 1.00 48.78 200 GLY A O 1
ATOM 1573 N N . ARG A 1 201 ? -2.770 -16.847 0.284 1.00 51.19 201 ARG A N 1
ATOM 1574 C CA . ARG A 1 201 ? -3.686 -17.383 1.301 1.00 51.19 201 ARG A CA 1
ATOM 1575 C C . ARG A 1 201 ? -4.169 -16.275 2.229 1.00 51.19 201 ARG A C 1
ATOM 1577 O O . ARG A 1 201 ? -3.461 -15.309 2.473 1.00 51.19 201 ARG A O 1
ATOM 1584 N N . ALA A 1 202 ? -5.413 -16.468 2.686 1.00 57.59 202 ALA A N 1
ATOM 1585 C CA . ALA A 1 202 ? -6.198 -15.602 3.568 1.00 57.59 202 ALA A CA 1
ATOM 1586 C C . ALA A 1 202 ? -5.915 -14.109 3.349 1.00 57.59 202 ALA A C 1
ATOM 1588 O O . ALA A 1 202 ? -5.084 -13.527 4.032 1.00 57.59 202 ALA A O 1
ATOM 1589 N N . ALA A 1 203 ? -6.619 -13.507 2.385 1.00 58.72 203 ALA A N 1
ATOM 1590 C CA . ALA A 1 203 ? -6.593 -12.065 2.184 1.00 58.72 203 ALA A CA 1
ATOM 1591 C C . ALA A 1 203 ? -6.961 -11.363 3.497 1.00 58.72 203 ALA A C 1
ATOM 1593 O O . ALA A 1 203 ? -8.122 -11.413 3.910 1.00 58.72 203 ALA A O 1
ATOM 1594 N N . SER A 1 204 ? -5.959 -10.814 4.180 1.00 76.19 204 SER A N 1
ATOM 1595 C CA . SER A 1 204 ? -6.110 -10.270 5.524 1.00 76.19 204 SER A CA 1
ATOM 1596 C C . SER A 1 204 ? -5.733 -8.804 5.597 1.00 76.19 204 SER A C 1
ATOM 1598 O O . SER A 1 204 ? -6.188 -8.151 6.522 1.00 76.19 204 SER A O 1
ATOM 1600 N N . GLU A 1 205 ? -5.007 -8.249 4.622 1.00 90.88 205 GLU A N 1
ATOM 1601 C CA . GLU A 1 205 ? -4.597 -6.848 4.660 1.00 90.88 205 GLU A CA 1
ATOM 1602 C C . GLU A 1 205 ? -5.557 -5.955 3.867 1.00 90.88 205 GLU A C 1
ATOM 1604 O O . GLU A 1 205 ? -5.668 -6.040 2.648 1.00 90.88 205 GLU A O 1
ATOM 1609 N N . ILE A 1 206 ? -6.230 -5.050 4.565 1.00 94.12 206 ILE A N 1
ATOM 1610 C CA . ILE A 1 206 ? -7.010 -3.956 3.998 1.00 94.12 206 ILE A CA 1
ATOM 1611 C C . ILE A 1 206 ? -6.116 -2.723 3.871 1.00 94.12 206 ILE A C 1
ATOM 1613 O O . ILE A 1 206 ? -5.561 -2.244 4.862 1.00 94.12 206 ILE A O 1
ATOM 1617 N N . ILE A 1 207 ? -6.046 -2.165 2.662 1.00 95.19 207 ILE A N 1
ATOM 1618 C CA . ILE A 1 207 ? -5.426 -0.862 2.413 1.00 95.19 207 ILE A CA 1
ATOM 1619 C C . ILE A 1 207 ? -6.510 0.208 2.364 1.00 95.19 207 ILE A C 1
ATOM 1621 O O . ILE A 1 207 ? -7.429 0.143 1.543 1.00 95.19 207 ILE A O 1
ATOM 1625 N N . ALA A 1 208 ? -6.389 1.211 3.229 1.00 95.75 208 ALA A N 1
ATOM 1626 C CA . ALA A 1 208 ? -7.275 2.369 3.260 1.00 95.75 208 ALA A CA 1
ATOM 1627 C C . ALA A 1 208 ? -6.504 3.630 3.670 1.00 95.75 208 ALA A C 1
ATOM 1629 O O . ALA A 1 208 ? -5.646 3.589 4.554 1.00 95.75 208 ALA A O 1
ATOM 1630 N N . LEU A 1 209 ? -6.820 4.773 3.053 1.00 95.44 209 LEU A N 1
ATOM 1631 C CA . LEU A 1 209 ? -6.238 6.054 3.462 1.00 95.44 209 LEU A CA 1
ATOM 1632 C C . LEU A 1 209 ? -6.775 6.452 4.848 1.00 95.44 209 LEU A C 1
ATOM 1634 O O . LEU A 1 209 ? -7.970 6.284 5.095 1.00 95.44 209 LEU A O 1
ATOM 1638 N N . PRO A 1 210 ? -5.961 7.050 5.740 1.00 94.19 210 PRO A N 1
ATOM 1639 C CA . PRO A 1 210 ? -6.422 7.411 7.081 1.00 94.19 210 PRO A CA 1
ATOM 1640 C C . PRO A 1 210 ? -7.701 8.268 7.125 1.00 94.19 210 PRO A C 1
ATOM 1642 O O . PRO A 1 210 ? -8.549 7.979 7.965 1.00 94.19 210 PRO A O 1
ATOM 1645 N N . PRO A 1 211 ? -7.919 9.257 6.228 1.00 95.06 211 PRO A N 1
ATOM 1646 C CA . PRO A 1 211 ? -9.164 10.030 6.214 1.00 95.06 211 PRO A CA 1
ATOM 1647 C C . PRO A 1 211 ? -10.432 9.212 5.914 1.00 95.06 211 PRO A C 1
ATOM 1649 O O . PRO A 1 211 ? -11.522 9.649 6.273 1.00 95.06 211 PRO A O 1
ATOM 1652 N N . ALA A 1 212 ? -10.306 8.049 5.268 1.00 96.38 212 ALA A N 1
ATOM 1653 C CA . ALA A 1 212 ? -11.423 7.160 4.943 1.00 96.38 212 ALA A CA 1
ATOM 1654 C C . ALA A 1 212 ? -11.800 6.214 6.098 1.00 96.38 212 ALA A C 1
ATOM 1656 O O . ALA A 1 212 ? -12.890 5.639 6.100 1.00 96.38 212 ALA A O 1
ATOM 1657 N N . VAL A 1 213 ? -10.926 6.047 7.096 1.00 97.12 213 VAL A N 1
ATOM 1658 C CA . VAL A 1 213 ? -11.178 5.146 8.224 1.00 97.12 213 VAL A CA 1
ATOM 1659 C C . VAL A 1 213 ? -11.721 5.931 9.410 1.00 97.12 213 VAL A C 1
ATOM 1661 O O . VAL A 1 213 ? -11.032 6.747 10.025 1.00 97.12 213 VAL A O 1
ATOM 1664 N N . LYS A 1 214 ? -12.957 5.629 9.805 1.00 97.06 214 LYS A N 1
ATOM 1665 C CA . LYS A 1 214 ? -13.521 6.125 11.060 1.00 97.06 214 LYS A CA 1
ATOM 1666 C C . LYS A 1 214 ? -12.985 5.286 12.214 1.00 97.06 214 LYS A C 1
ATOM 1668 O O . LYS A 1 214 ? -13.431 4.157 12.413 1.00 97.06 214 LYS A O 1
ATOM 1673 N N . VAL A 1 215 ? -12.074 5.848 13.004 1.00 95.88 215 VAL A N 1
ATOM 1674 C CA . VAL A 1 215 ? -11.603 5.213 14.244 1.00 95.88 215 VAL A CA 1
ATOM 1675 C C . VAL A 1 215 ? -12.745 5.158 15.260 1.00 95.88 215 VAL A C 1
ATOM 1677 O O . VAL A 1 215 ? -13.368 6.171 15.576 1.00 95.88 215 VAL A O 1
ATOM 1680 N N . VAL A 1 216 ? -13.020 3.956 15.761 1.00 95.88 216 VAL A N 1
ATOM 1681 C CA . VAL A 1 216 ? -14.068 3.673 16.750 1.00 95.88 216 VAL A CA 1
ATOM 1682 C C . VAL A 1 216 ? -13.482 3.590 18.155 1.00 95.88 216 VAL A C 1
ATOM 1684 O O . VAL A 1 216 ? -14.067 4.113 19.101 1.00 95.88 216 VAL A O 1
ATOM 1687 N N . LYS A 1 217 ? -12.333 2.925 18.302 1.00 94.69 217 LYS A N 1
ATOM 1688 C CA . LYS A 1 217 ? -11.693 2.663 19.596 1.00 94.69 217 LYS A CA 1
ATOM 1689 C C . LYS A 1 217 ? -10.187 2.514 19.409 1.00 94.69 217 LYS A C 1
ATOM 1691 O O . LYS A 1 217 ? -9.746 1.899 18.446 1.00 94.69 217 LYS A O 1
ATOM 1696 N N . VAL A 1 218 ? -9.409 3.018 20.362 1.00 93.56 218 VAL A N 1
ATOM 1697 C CA . VAL A 1 218 ? -7.996 2.656 20.525 1.00 93.56 218 VAL A CA 1
ATOM 1698 C C . VAL A 1 218 ? -7.883 1.848 21.809 1.00 93.56 218 VAL A C 1
ATOM 1700 O O . VAL A 1 218 ? -8.241 2.323 22.885 1.00 93.56 218 VAL A O 1
ATOM 1703 N N . GLU A 1 219 ? -7.444 0.604 21.686 1.00 93.44 219 GLU A N 1
ATOM 1704 C CA . GLU A 1 219 ? -7.339 -0.347 22.783 1.00 93.44 219 GLU A CA 1
ATOM 1705 C C . GLU A 1 219 ? -5.874 -0.584 23.120 1.00 93.44 219 GLU A C 1
ATOM 1707 O O . GLU A 1 219 ? -5.149 -1.200 22.344 1.00 93.44 219 GLU A O 1
ATOM 1712 N N . LEU A 1 220 ? -5.429 -0.082 24.271 1.00 90.62 220 LEU A N 1
ATOM 1713 C CA . LEU A 1 220 ? -4.089 -0.373 24.769 1.00 90.62 220 LEU A CA 1
ATOM 1714 C C . LEU A 1 220 ? -4.012 -1.846 25.166 1.00 90.62 220 LEU A C 1
ATOM 1716 O O . LEU A 1 220 ? -4.812 -2.315 25.979 1.00 90.62 220 LEU A O 1
ATOM 1720 N N . LEU A 1 221 ? -3.026 -2.553 24.629 1.00 86.12 221 LEU A N 1
ATOM 1721 C CA . LEU A 1 221 ? -2.711 -3.900 25.067 1.00 86.12 221 LEU A CA 1
ATOM 1722 C C . LEU A 1 221 ? -2.005 -3.766 26.413 1.00 86.12 221 LEU A C 1
ATOM 1724 O O . LEU A 1 221 ? -0.885 -3.268 26.497 1.00 86.12 221 LEU A O 1
ATOM 1728 N N . GLN A 1 222 ? -2.687 -4.135 27.498 1.00 70.00 222 GLN A N 1
ATOM 1729 C CA . GLN A 1 222 ? -2.045 -4.159 28.809 1.00 70.00 222 GLN A CA 1
ATOM 1730 C C . GLN A 1 222 ? -0.850 -5.120 28.779 1.00 70.00 222 GLN A C 1
ATOM 1732 O O . GLN A 1 222 ? -0.814 -6.047 27.970 1.00 70.00 222 GLN A O 1
ATOM 1737 N N . ARG A 1 223 ? 0.114 -4.936 29.692 1.00 56.72 223 ARG A N 1
ATOM 1738 C CA . ARG A 1 223 ? 1.152 -5.940 29.974 1.00 56.72 223 ARG A CA 1
ATOM 1739 C C . ARG A 1 223 ? 0.507 -7.214 30.512 1.00 56.72 223 ARG A C 1
ATOM 1741 O O . ARG A 1 223 ? 0.528 -7.480 31.711 1.00 56.72 223 ARG A O 1
ATOM 1748 N N . SER A 1 224 ? -0.080 -8.013 29.642 1.00 40.47 224 SER A N 1
ATOM 1749 C CA . SER A 1 224 ? -0.333 -9.407 29.937 1.00 40.47 224 SER A CA 1
ATOM 1750 C C . SER A 1 224 ? 1.035 -10.078 30.073 1.00 40.47 224 SER A C 1
ATOM 1752 O O . SER A 1 224 ? 1.956 -9.794 29.302 1.00 40.47 224 SER A O 1
ATOM 1754 N N . ALA A 1 225 ? 1.186 -10.911 31.107 1.00 37.47 225 ALA A N 1
ATOM 1755 C CA . ALA A 1 225 ? 2.318 -11.820 31.297 1.00 37.47 225 ALA A CA 1
ATOM 1756 C C . ALA A 1 225 ? 2.736 -12.441 29.948 1.00 37.47 225 ALA A C 1
ATOM 1758 O O . ALA A 1 225 ? 1.854 -12.623 29.105 1.00 37.47 225 ALA A O 1
ATOM 1759 N N . PRO A 1 226 ? 4.041 -12.720 29.730 1.00 38.16 226 PRO A N 1
ATOM 1760 C CA . PRO A 1 226 ? 4.587 -13.055 28.414 1.00 38.16 226 PRO A CA 1
ATOM 1761 C C . PRO A 1 226 ? 3.648 -14.025 27.721 1.00 38.16 226 PRO A C 1
ATOM 1763 O O . PRO A 1 226 ? 3.347 -15.064 28.307 1.00 38.16 226 PRO A O 1
ATOM 1766 N N . VAL A 1 227 ? 3.143 -13.634 26.545 1.00 41.38 227 VAL A N 1
ATOM 1767 C CA . VAL A 1 227 ? 2.261 -14.467 25.726 1.00 41.38 227 VAL A CA 1
ATOM 1768 C C . VAL A 1 227 ? 2.941 -15.828 25.620 1.00 41.38 227 VAL A C 1
ATOM 1770 O O . VAL A 1 227 ? 3.970 -15.982 24.961 1.00 41.38 227 VAL A O 1
ATOM 1773 N N . GLY A 1 228 ? 2.443 -16.779 26.411 1.00 37.03 228 GLY A N 1
ATOM 1774 C CA . GLY A 1 228 ? 2.921 -18.144 26.424 1.00 37.03 228 GLY A CA 1
ATOM 1775 C C . GLY A 1 228 ? 2.606 -18.702 25.053 1.00 37.03 228 GLY A C 1
ATOM 1776 O O . GLY A 1 228 ? 1.438 -18.818 24.701 1.00 37.03 228 GLY A O 1
ATOM 1777 N N . GLY A 1 229 ? 3.657 -18.971 24.285 1.00 35.69 229 GLY A N 1
ATOM 1778 C CA . GLY A 1 229 ? 3.554 -19.285 22.867 1.00 35.69 229 GLY A CA 1
ATOM 1779 C C . GLY A 1 229 ? 3.756 -18.046 22.001 1.00 35.69 229 GLY A C 1
ATOM 1780 O O . GLY A 1 229 ? 2.824 -17.550 21.379 1.00 35.69 229 GLY A O 1
ATOM 1781 N N . PHE A 1 230 ? 5.009 -17.588 21.897 1.00 42.00 230 PHE A N 1
ATOM 1782 C CA . PHE A 1 230 ? 5.498 -17.117 20.602 1.00 42.00 230 PHE A CA 1
ATOM 1783 C C . PHE A 1 230 ? 5.273 -18.278 19.635 1.00 42.00 230 PHE A C 1
ATOM 1785 O O . PHE A 1 230 ? 6.075 -19.208 19.592 1.00 42.00 230 PHE A O 1
ATOM 1792 N N . ASP A 1 231 ? 4.132 -18.288 18.955 1.00 40.97 231 ASP A N 1
ATOM 1793 C CA . ASP A 1 231 ? 3.848 -19.312 17.969 1.00 40.97 231 ASP A CA 1
ATOM 1794 C C . ASP A 1 231 ? 4.789 -19.034 16.793 1.00 40.97 231 ASP A C 1
ATOM 1796 O O . ASP A 1 231 ? 4.550 -18.152 15.960 1.00 40.97 231 ASP A O 1
ATOM 1800 N N . GLU A 1 232 ? 5.924 -19.741 16.765 1.00 39.72 232 GLU A N 1
ATOM 1801 C CA . GLU A 1 232 ? 6.874 -19.739 15.647 1.00 39.72 232 GLU A CA 1
ATOM 1802 C C . GLU A 1 232 ? 6.148 -19.997 14.314 1.00 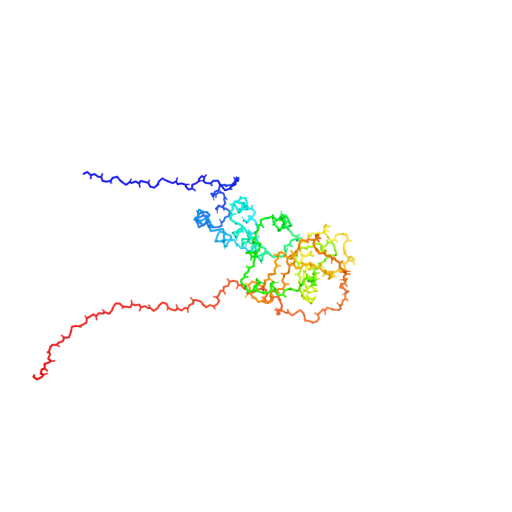39.72 232 GLU A C 1
ATOM 1804 O O . GLU A 1 232 ? 6.637 -19.601 13.255 1.00 39.72 232 GLU A O 1
ATOM 1809 N N . ASP A 1 233 ? 4.946 -20.581 14.357 1.00 40.34 233 ASP A N 1
ATOM 1810 C CA . ASP A 1 233 ? 4.064 -20.820 13.222 1.00 40.34 233 ASP A CA 1
ATOM 1811 C C . ASP A 1 233 ? 3.594 -19.528 12.519 1.00 40.34 233 ASP A C 1
ATOM 1813 O O . ASP A 1 233 ? 3.538 -19.494 11.293 1.00 40.34 233 ASP A O 1
ATOM 1817 N N . MET A 1 234 ? 3.331 -18.416 13.224 1.00 43.72 234 MET A N 1
ATOM 1818 C CA . MET A 1 234 ? 2.857 -17.188 12.553 1.00 43.72 234 MET A CA 1
ATOM 1819 C C . MET A 1 234 ? 3.990 -16.427 11.843 1.00 43.72 234 MET A C 1
ATOM 1821 O O . MET A 1 234 ? 3.829 -15.966 10.710 1.00 43.72 234 MET A O 1
ATOM 1825 N N . ALA A 1 235 ? 5.175 -16.368 12.461 1.00 39.56 235 ALA A N 1
ATOM 1826 C CA . ALA A 1 235 ? 6.373 -15.802 11.839 1.00 39.56 235 ALA A CA 1
ATOM 1827 C C . ALA A 1 235 ? 6.876 -16.676 10.673 1.00 39.56 235 ALA A C 1
ATOM 1829 O O . ALA A 1 235 ? 7.268 -16.154 9.630 1.00 39.56 235 ALA A O 1
ATOM 1830 N N . SER A 1 236 ? 6.806 -18.006 10.797 1.00 40.28 236 SER A N 1
ATOM 1831 C CA . SER A 1 236 ? 7.195 -18.942 9.732 1.00 40.28 236 SER A CA 1
ATOM 1832 C C . SER A 1 236 ? 6.179 -19.050 8.586 1.00 40.28 236 SER A C 1
ATOM 1834 O O . SER A 1 236 ? 6.569 -19.417 7.474 1.00 40.28 236 SER A O 1
ATOM 1836 N N . ARG A 1 237 ? 4.912 -18.653 8.796 1.00 44.09 237 ARG A N 1
ATOM 1837 C CA . ARG A 1 237 ? 3.934 -18.436 7.711 1.00 44.09 237 ARG A CA 1
ATOM 1838 C C . ARG A 1 237 ? 4.339 -17.292 6.778 1.00 44.09 237 ARG A C 1
ATOM 1840 O O . ARG A 1 237 ? 4.082 -17.406 5.585 1.00 44.09 237 ARG A O 1
ATOM 1847 N N . ARG A 1 238 ? 5.014 -16.251 7.287 1.00 43.50 238 ARG A N 1
ATOM 1848 C CA . ARG A 1 238 ? 5.506 -15.108 6.490 1.00 43.50 238 ARG A CA 1
ATOM 1849 C C . ARG A 1 238 ? 6.971 -15.248 6.043 1.00 43.50 238 ARG A C 1
ATOM 1851 O O . ARG A 1 238 ? 7.318 -14.765 4.973 1.00 43.50 238 ARG A O 1
ATOM 1858 N N . ALA A 1 239 ? 7.819 -15.952 6.799 1.00 31.20 239 ALA A N 1
ATOM 1859 C CA . ALA A 1 239 ? 9.272 -16.023 6.571 1.00 31.20 239 ALA A CA 1
ATOM 1860 C C . ALA A 1 239 ? 9.766 -17.195 5.689 1.00 31.20 239 ALA A C 1
ATOM 1862 O O . ALA A 1 239 ? 10.931 -17.590 5.789 1.00 31.20 239 ALA A O 1
ATOM 1863 N N . ARG A 1 240 ? 8.931 -17.796 4.825 1.00 30.20 240 ARG A N 1
ATOM 1864 C CA . ARG A 1 240 ? 9.422 -18.818 3.877 1.00 30.20 240 ARG A CA 1
ATOM 1865 C C . ARG A 1 240 ? 9.938 -18.175 2.584 1.00 30.20 240 ARG A C 1
ATOM 1867 O O . ARG A 1 240 ? 9.204 -17.409 1.964 1.00 30.20 240 ARG A O 1
ATOM 1874 N N . PRO A 1 241 ? 11.166 -18.509 2.141 1.00 28.22 241 PRO A N 1
ATOM 1875 C CA . PRO A 1 241 ? 11.768 -17.888 0.971 1.00 28.22 241 PRO A CA 1
ATOM 1876 C C . PRO A 1 241 ? 10.960 -18.159 -0.301 1.00 28.22 241 PRO A C 1
ATOM 1878 O O . PRO A 1 241 ? 10.453 -19.262 -0.519 1.00 28.22 241 PRO A O 1
ATOM 1881 N N . LEU A 1 242 ? 10.913 -17.133 -1.154 1.00 35.41 242 LEU A N 1
ATOM 1882 C CA . LEU A 1 242 ? 10.464 -17.152 -2.545 1.00 35.41 242 LEU A CA 1
ATOM 1883 C C . LEU A 1 242 ? 11.322 -18.116 -3.378 1.00 35.41 242 LEU A C 1
ATOM 1885 O O . LEU A 1 242 ? 12.200 -17.708 -4.130 1.00 35.41 242 LEU A O 1
ATOM 1889 N N . ILE A 1 243 ? 11.071 -19.415 -3.255 1.00 26.70 243 ILE A N 1
ATOM 1890 C CA . ILE A 1 243 ? 11.452 -20.401 -4.264 1.00 26.70 243 ILE A CA 1
ATOM 1891 C C . ILE A 1 243 ? 10.267 -21.357 -4.409 1.00 26.70 243 ILE A C 1
ATOM 1893 O O . ILE A 1 243 ? 9.891 -22.004 -3.429 1.00 26.70 243 ILE A O 1
ATOM 1897 N N . PRO A 1 244 ? 9.680 -21.517 -5.608 1.00 26.89 244 PRO A N 1
ATOM 1898 C CA . PRO A 1 244 ? 8.790 -22.637 -5.845 1.00 26.89 244 PRO A CA 1
ATOM 1899 C C . PRO A 1 244 ? 9.602 -23.922 -5.660 1.00 26.89 244 PRO A C 1
ATOM 1901 O O . PRO A 1 244 ? 10.453 -24.269 -6.484 1.00 26.89 244 PRO A O 1
ATOM 1904 N N . ALA A 1 245 ? 9.347 -24.647 -4.573 1.00 28.03 245 ALA A N 1
ATOM 1905 C CA . ALA A 1 245 ? 9.778 -26.027 -4.445 1.00 28.03 245 ALA A CA 1
ATOM 1906 C C . ALA A 1 245 ? 9.031 -26.851 -5.506 1.00 28.03 245 ALA A C 1
ATOM 1908 O O . ALA A 1 245 ? 7.904 -27.285 -5.291 1.00 28.03 245 ALA A O 1
ATOM 1909 N N . GLY A 1 246 ? 9.653 -27.037 -6.673 1.00 28.47 246 GLY A N 1
ATOM 1910 C CA . GLY A 1 246 ? 9.201 -28.013 -7.665 1.00 28.47 246 GLY A CA 1
ATOM 1911 C C . GLY A 1 246 ? 9.033 -27.500 -9.092 1.00 28.47 246 GLY A C 1
ATOM 1912 O O . GLY A 1 246 ? 7.942 -27.566 -9.644 1.00 28.47 246 GLY A O 1
ATOM 1913 N N . ALA A 1 247 ? 10.132 -27.130 -9.751 1.00 28.83 247 ALA A N 1
ATOM 1914 C CA . ALA A 1 247 ? 10.228 -27.208 -11.213 1.00 28.83 247 ALA A CA 1
ATOM 1915 C C . ALA A 1 247 ? 11.501 -27.949 -11.664 1.00 28.83 247 ALA A C 1
ATOM 1917 O O . ALA A 1 247 ? 12.116 -27.620 -12.670 1.00 28.83 247 ALA A O 1
ATOM 1918 N N . HIS A 1 248 ? 11.879 -29.012 -10.948 1.00 32.66 248 HIS A N 1
ATOM 1919 C CA . HIS A 1 248 ? 12.695 -30.081 -11.521 1.00 32.66 248 HIS A CA 1
ATOM 1920 C C . HIS A 1 248 ? 11.780 -31.214 -11.991 1.00 32.66 248 HIS A C 1
ATOM 1922 O O . HIS A 1 248 ? 11.660 -32.254 -11.348 1.00 32.66 248 HIS A O 1
ATOM 1928 N N . ARG A 1 249 ? 11.153 -31.040 -13.160 1.00 29.22 249 ARG A N 1
ATOM 1929 C CA . ARG A 1 249 ? 10.854 -32.191 -14.018 1.00 29.22 249 ARG A CA 1
ATOM 1930 C C . ARG A 1 249 ? 11.905 -32.248 -15.114 1.00 29.22 249 ARG A C 1
ATOM 1932 O O . ARG A 1 249 ? 12.066 -31.334 -15.916 1.00 29.22 249 ARG A O 1
ATOM 1939 N N . ARG A 1 250 ? 12.657 -33.343 -15.058 1.00 28.48 250 ARG A N 1
ATOM 1940 C CA . ARG A 1 250 ? 13.691 -33.787 -15.988 1.00 28.48 250 ARG A CA 1
ATOM 1941 C C . ARG A 1 250 ? 13.288 -33.489 -17.438 1.00 28.48 250 ARG A C 1
ATOM 1943 O O . ARG A 1 250 ? 12.301 -34.038 -17.920 1.00 28.48 250 ARG A O 1
ATOM 1950 N N . ARG A 1 251 ? 14.088 -32.689 -18.153 1.00 28.98 251 ARG A N 1
ATOM 1951 C CA . ARG A 1 251 ? 14.138 -32.777 -19.617 1.00 28.98 251 ARG A CA 1
ATOM 1952 C C . ARG A 1 251 ? 14.670 -34.169 -19.943 1.00 28.98 251 ARG A C 1
ATOM 1954 O O . ARG A 1 251 ? 15.839 -34.459 -19.702 1.00 28.98 251 ARG A O 1
ATOM 1961 N N . GLY A 1 252 ? 13.782 -35.040 -20.415 1.00 27.62 252 GLY A N 1
ATOM 1962 C CA . GLY A 1 252 ? 14.157 -36.300 -21.035 1.00 27.62 252 GLY A CA 1
ATOM 1963 C C . GLY A 1 252 ? 15.138 -36.009 -22.163 1.00 27.62 252 GLY A C 1
ATOM 1964 O O . GLY A 1 252 ? 14.864 -35.200 -23.048 1.00 27.62 252 GLY A O 1
ATOM 1965 N N . SER A 1 253 ? 16.305 -36.636 -22.089 1.00 30.42 253 SER A N 1
ATOM 1966 C CA . SER A 1 253 ? 17.272 -36.680 -23.172 1.00 30.42 253 SER A CA 1
ATOM 1967 C C . SER A 1 253 ? 16.617 -37.355 -24.376 1.00 30.42 253 SER A C 1
ATOM 1969 O O . SER A 1 253 ? 16.436 -38.574 -24.376 1.00 30.42 253 SER A O 1
ATOM 1971 N N . ILE A 1 254 ? 16.276 -36.589 -25.407 1.00 31.28 254 ILE A N 1
ATOM 1972 C CA . ILE A 1 254 ? 16.037 -37.157 -26.730 1.00 31.28 254 ILE A CA 1
ATOM 1973 C C . ILE A 1 254 ? 17.421 -37.519 -27.274 1.00 31.28 254 ILE A C 1
ATOM 1975 O O . ILE A 1 254 ? 18.171 -36.665 -27.743 1.00 31.28 254 ILE A O 1
ATOM 1979 N N . ARG A 1 255 ? 17.797 -38.792 -27.123 1.00 30.95 255 ARG A N 1
ATOM 1980 C CA . ARG A 1 255 ? 18.867 -39.399 -27.918 1.00 30.95 255 ARG A CA 1
ATOM 1981 C C . ARG A 1 255 ? 18.351 -39.526 -29.357 1.00 30.95 255 ARG A C 1
ATOM 1983 O O . ARG A 1 255 ? 17.215 -39.963 -29.527 1.00 30.95 255 ARG A O 1
ATOM 1990 N N . PRO A 1 256 ? 19.149 -39.208 -30.385 1.00 31.78 256 PRO A N 1
ATOM 1991 C CA . PRO A 1 256 ? 18.779 -39.537 -31.751 1.00 31.78 256 PRO A CA 1
ATOM 1992 C C . PRO A 1 256 ? 18.862 -41.060 -31.919 1.00 31.78 256 PRO A C 1
ATOM 1994 O O . PRO A 1 256 ? 19.917 -41.663 -31.699 1.00 31.78 256 PRO A O 1
ATOM 1997 N N . GLU A 1 257 ? 17.742 -41.690 -32.268 1.00 31.67 257 GLU A N 1
ATOM 1998 C CA . GLU A 1 257 ? 17.711 -43.102 -32.637 1.00 31.67 257 GLU A CA 1
ATOM 1999 C C . GLU A 1 257 ? 18.589 -43.334 -33.870 1.00 31.67 257 GLU A C 1
ATOM 2001 O O . GLU A 1 257 ? 18.390 -42.759 -34.943 1.00 31.67 257 GLU A O 1
ATOM 2006 N N . ARG A 1 258 ? 19.585 -44.207 -33.705 1.00 32.88 258 ARG A N 1
ATOM 2007 C CA . ARG A 1 258 ? 20.318 -44.811 -34.813 1.00 32.88 258 ARG A CA 1
ATOM 2008 C C . ARG A 1 258 ? 19.351 -45.724 -35.561 1.00 32.88 258 ARG A C 1
ATOM 2010 O O . ARG A 1 258 ? 18.953 -46.756 -35.031 1.00 32.88 258 ARG A O 1
ATOM 2017 N N . ARG A 1 259 ? 19.021 -45.376 -36.804 1.00 34.53 259 ARG A N 1
ATOM 2018 C CA . ARG A 1 259 ? 18.429 -46.324 -37.753 1.00 34.53 259 ARG A CA 1
ATOM 2019 C C . ARG A 1 259 ? 19.424 -47.461 -37.996 1.00 34.53 259 ARG A C 1
ATOM 2021 O O . ARG A 1 259 ? 20.526 -47.212 -38.481 1.00 34.53 259 ARG A O 1
ATOM 2028 N N . GLN A 1 260 ? 19.029 -48.689 -37.673 1.00 36.72 260 GLN A N 1
ATOM 2029 C CA . GLN A 1 260 ? 19.607 -49.894 -38.267 1.00 36.72 260 GLN A CA 1
ATOM 2030 C C . GLN A 1 260 ? 18.669 -50.406 -39.374 1.00 36.72 260 GLN A C 1
ATOM 2032 O O . GLN A 1 260 ? 17.453 -50.240 -39.259 1.00 36.72 260 GLN A O 1
ATOM 2037 N N . PRO A 1 261 ? 19.212 -50.961 -40.471 1.00 36.38 261 PRO A N 1
ATOM 2038 C CA . PRO A 1 261 ? 18.438 -51.325 -41.651 1.00 36.38 261 PRO A CA 1
ATOM 2039 C C . PRO A 1 261 ? 17.743 -52.684 -41.477 1.00 36.38 261 PRO A C 1
ATOM 2041 O O . PRO A 1 261 ? 18.338 -53.634 -40.972 1.00 36.38 261 PRO A O 1
ATOM 2044 N N . MET A 1 262 ? 16.488 -52.780 -41.926 1.00 33.84 262 MET A N 1
ATOM 2045 C CA . MET A 1 262 ? 15.763 -54.050 -42.026 1.00 33.84 262 MET A CA 1
ATOM 2046 C C . MET A 1 262 ? 16.263 -54.865 -43.225 1.00 33.84 262 MET A C 1
ATOM 2048 O O . MET A 1 262 ? 16.349 -54.349 -44.340 1.00 33.84 262 MET A O 1
ATOM 2052 N N . ALA A 1 263 ? 16.564 -56.141 -42.981 1.00 39.50 263 ALA A N 1
ATOM 2053 C CA . ALA A 1 263 ? 16.792 -57.156 -44.005 1.00 39.50 263 ALA A CA 1
ATOM 2054 C C . ALA A 1 263 ? 15.471 -57.553 -44.705 1.00 39.50 263 ALA A C 1
ATOM 2056 O O . ALA A 1 263 ? 14.409 -57.442 -44.087 1.00 39.50 263 ALA A O 1
ATOM 2057 N N . PRO A 1 264 ? 15.510 -58.033 -45.965 1.00 50.16 264 PRO A N 1
ATOM 2058 C CA . PRO A 1 264 ? 14.319 -58.431 -46.701 1.00 50.16 264 PRO A CA 1
ATOM 2059 C C . PRO A 1 264 ? 14.031 -59.934 -46.556 1.00 50.16 264 PRO A C 1
ATOM 2061 O O . PRO A 1 264 ? 14.918 -60.773 -46.690 1.00 50.16 264 PRO A O 1
ATOM 2064 N N . GLY A 1 265 ? 12.762 -60.264 -46.345 1.00 32.84 265 GLY A N 1
ATOM 2065 C CA . GLY A 1 265 ? 12.186 -61.607 -46.449 1.00 32.84 265 GLY A CA 1
ATOM 2066 C C . GLY A 1 265 ? 10.756 -61.523 -45.919 1.00 32.84 265 GLY A C 1
ATOM 2067 O O . GLY A 1 265 ? 10.561 -61.066 -44.804 1.00 32.84 265 GLY A O 1
ATOM 2068 N N . GLY A 1 266 ? 9.690 -61.819 -46.649 1.00 35.62 266 GLY A N 1
ATOM 2069 C CA . GLY A 1 266 ? 9.524 -62.668 -47.819 1.00 35.62 266 GLY A CA 1
ATOM 2070 C C . GLY A 1 266 ? 8.354 -63.615 -47.529 1.00 35.62 266 GLY A C 1
ATOM 2071 O O . GLY A 1 266 ? 8.224 -64.071 -46.395 1.00 35.62 266 GLY A O 1
ATOM 2072 N N . ALA A 1 267 ? 7.585 -63.918 -48.578 1.00 36.47 267 ALA A N 1
ATOM 2073 C CA . ALA A 1 267 ? 6.518 -64.923 -48.686 1.00 36.47 267 ALA A CA 1
ATOM 2074 C C . ALA A 1 267 ? 5.093 -64.500 -48.255 1.00 36.47 267 ALA A C 1
ATOM 2076 O O . ALA A 1 267 ? 4.937 -63.679 -47.347 1.00 36.47 267 ALA A O 1
ATOM 2077 N N . PRO A 1 268 ? 4.045 -65.087 -48.870 1.00 51.34 268 PRO A N 1
ATOM 2078 C CA . PRO A 1 268 ? 4.052 -66.171 -49.865 1.00 51.34 268 PRO A CA 1
ATOM 2079 C C . PRO A 1 268 ? 3.876 -65.722 -51.320 1.00 51.34 268 PRO A C 1
ATOM 2081 O O . PRO A 1 268 ? 3.206 -64.695 -51.566 1.00 51.34 268 PRO A O 1
#

Radius of gyration: 25.95 Å; chains: 1; bounding box: 50×79×86 Å

Foldseek 3Di:
DDDDDPDPDDPFFADDQQPDTLQRLLVLAPHSVQLSVCVVVVVLVSNLVSDQLVCSLVSCVVNVSNLVPDAPLSLLLSLLVNVLSHDDPPLDDPDPNLVSLPPPHPDLCSSEDPVQSVVLVPADQKQKWKAKDLFPVCLQDFKTWSDNVVRVVNVVVNVVVNVVVPPVVVCVVPPPAAIKMWIWMAGSVQFSGQYDAPVSPDSTITTGHSVRIHTDDIGGDPPDPPPPDPPVVVVVVRPDDPDPPDPPDDPPDPDPDDDDDDDDDDDD

Secondary structure (DSSP, 8-state):
------------S--EETTEEHHHHHHTSS-HHHHHHHHHTT-HHHHHTTS-HHHHHHHHHHHHHHHTTS-HHHHHHHHHHHHHH-SSTTSS-SS-HHHHHT---S-GGGGS-HHHHHHHTTS-SEEEEEEEESSGGG-S-SEEES-HHHHHHHHHHHHHHHHHTT-HHHHTT-TTPPPEEEEEEEEGGG--EEE--TTS-S--EEE--GGG-EEEEEEE----S--S---HHHHHHH---S--S---------PPP-PPPPPP----

pLDDT: mean 74.55, std 23.59, range [26.7, 98.25]